Protein AF-A0A9D4C312-F1 (afdb_monomer_lite)

Foldseek 3Di:
DDPPPQVVFKDKAFPDDQPDADCPDQDAPDDLLVLLVVLLVVQCPDVVHDQKLSVPQKDAADPDPQWDDRDPSITGNDDSVLVVVCPDVSVVVVCNVRHSRVSSSSQNGIFMWGDDDDPDTDTSIGGPPVPDDDPPPVPPPPPDPDDPPDPPDDDDDDDDDDDPDPPPVVVVVVVVVVVVPPPPPDD

Secondary structure (DSSP, 8-state):
-----GGGGEEEEE-SS------------S-HHHHHHHHHHHHHTSSSS--SGGGTTEEE--S-TTSEEEETTEEESS--TTHHHHTSHHHHHHHHHHHHHHHHHHHHHEEEEEEEETTEEEE-SSS-GGGSPPP--TT-TTS----------------------SSSHHHHHHHHTTTSSSSSS--

Structure (mmCIF, N/CA/C/O backbone):
data_AF-A0A9D4C312-F1
#
_entry.id   AF-A0A9D4C312-F1
#
loop_
_atom_site.group_PDB
_atom_site.id
_atom_site.type_symbol
_atom_site.label_atom_id
_atom_site.label_alt_id
_atom_site.label_comp_id
_atom_site.label_asym_id
_atom_site.label_entity_id
_atom_site.label_seq_id
_atom_site.pdbx_PDB_ins_code
_atom_site.Cartn_x
_atom_site.Cartn_y
_atom_site.Cartn_z
_atom_site.occupancy
_atom_site.B_iso_or_equiv
_atom_site.auth_seq_id
_atom_site.auth_comp_id
_atom_site.auth_asym_id
_atom_site.auth_atom_id
_atom_site.pdbx_PDB_model_num
ATOM 1 N N . MET A 1 1 ? -11.244 17.452 21.672 1.00 43.47 1 MET A N 1
ATOM 2 C CA . MET A 1 1 ? -11.542 16.417 20.662 1.00 43.47 1 MET A CA 1
ATOM 3 C C . MET A 1 1 ? -10.550 15.306 20.901 1.00 43.47 1 MET A C 1
ATOM 5 O O . MET A 1 1 ? -9.360 15.554 20.819 1.00 43.47 1 MET A O 1
ATOM 9 N N . SER A 1 2 ? -11.038 14.169 21.373 1.00 44.28 2 SER A N 1
ATOM 10 C CA . SER A 1 2 ? -10.242 13.014 21.779 1.00 44.28 2 SER A CA 1
ATOM 11 C C . SER A 1 2 ? -9.475 12.437 20.590 1.00 44.28 2 SER A C 1
ATOM 13 O O . SER A 1 2 ? -10.101 12.054 19.601 1.00 44.28 2 SER A O 1
ATOM 15 N N . ASP A 1 3 ? -8.150 12.362 20.723 1.00 47.75 3 ASP A N 1
ATOM 16 C CA . ASP A 1 3 ? -7.243 11.572 19.887 1.00 47.75 3 ASP A CA 1
ATOM 17 C C . ASP A 1 3 ? -7.634 10.092 19.978 1.00 47.75 3 ASP A C 1
ATOM 19 O O . ASP A 1 3 ? -7.071 9.313 20.747 1.00 47.75 3 ASP A O 1
ATOM 23 N N . LEU A 1 4 ? -8.656 9.690 19.227 1.00 51.31 4 LEU A N 1
ATOM 24 C CA . LEU A 1 4 ? -8.881 8.279 18.966 1.00 51.31 4 LEU A CA 1
ATOM 25 C C . LEU A 1 4 ? -7.732 7.823 18.060 1.00 51.31 4 LEU A C 1
ATOM 27 O O . LEU A 1 4 ? -7.539 8.407 16.989 1.00 51.31 4 LEU A O 1
ATOM 31 N N . PRO A 1 5 ? -6.926 6.832 18.474 1.00 62.53 5 PRO A N 1
ATOM 32 C CA . PRO A 1 5 ? -5.796 6.392 17.676 1.00 62.53 5 PRO A CA 1
ATOM 33 C C . PRO A 1 5 ? -6.345 5.839 16.362 1.00 62.53 5 PRO A C 1
ATOM 35 O O . PRO A 1 5 ? -6.988 4.805 16.372 1.00 62.53 5 PRO A O 1
ATOM 38 N N . LEU A 1 6 ? -6.095 6.509 15.232 1.00 56.59 6 LEU A N 1
ATOM 39 C CA . LEU A 1 6 ? -6.623 6.186 13.889 1.00 56.59 6 LEU A CA 1
ATOM 40 C C . LEU A 1 6 ? -6.446 4.716 13.434 1.00 56.59 6 LEU A C 1
ATOM 42 O O . LEU A 1 6 ? -7.053 4.308 12.448 1.00 56.59 6 LEU A O 1
ATOM 46 N N . LEU A 1 7 ? -5.651 3.910 14.146 1.00 58.97 7 LEU A N 1
ATOM 47 C CA . LEU A 1 7 ? -5.573 2.455 13.975 1.00 58.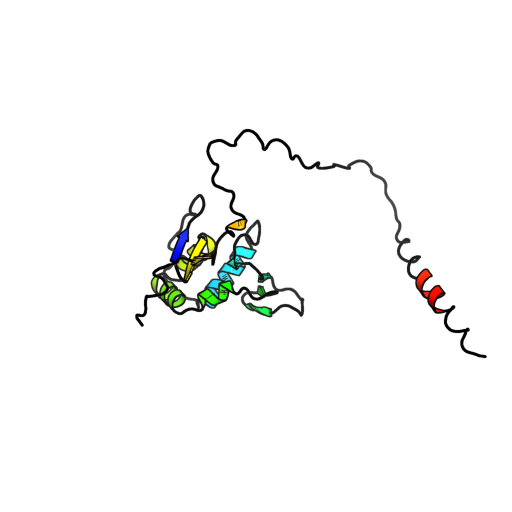97 7 LEU A CA 1
ATOM 48 C C . LEU A 1 7 ? -6.744 1.669 14.598 1.00 58.97 7 LEU A C 1
ATOM 50 O O . LEU A 1 7 ? -6.864 0.485 14.303 1.00 58.97 7 LEU A O 1
ATOM 54 N N . THR A 1 8 ? -7.611 2.263 15.430 1.00 65.12 8 THR A N 1
ATOM 55 C CA . THR A 1 8 ? -8.756 1.551 16.044 1.00 65.12 8 THR A CA 1
ATOM 56 C C . THR A 1 8 ? -9.781 1.067 15.030 1.00 65.12 8 THR A C 1
ATOM 58 O O . THR A 1 8 ? -10.552 0.170 15.348 1.00 65.12 8 THR A O 1
ATOM 61 N N . TRP A 1 9 ? -9.771 1.616 13.816 1.00 81.50 9 TRP A N 1
ATOM 62 C CA . TRP A 1 9 ? -10.723 1.271 12.763 1.00 81.50 9 TRP A CA 1
ATOM 63 C C . TRP A 1 9 ? -10.008 0.846 11.482 1.00 81.50 9 TRP A C 1
ATOM 65 O O . TRP A 1 9 ? -10.286 1.345 10.388 1.00 81.50 9 TRP A O 1
ATOM 75 N N . VAL A 1 10 ? -9.046 -0.069 11.636 1.00 87.38 10 VAL A N 1
ATOM 76 C CA . VAL A 1 10 ? -8.449 -0.800 10.518 1.00 87.38 10 VAL A CA 1
ATOM 77 C C . VAL A 1 10 ? -8.886 -2.259 10.574 1.00 87.38 10 VAL A C 1
ATOM 79 O O . VAL A 1 10 ? -8.587 -2.963 11.537 1.00 87.38 10 VAL A O 1
ATOM 82 N N . PHE A 1 11 ? -9.559 -2.728 9.525 1.00 89.38 11 PHE A N 1
ATOM 83 C CA . PHE A 1 11 ? -9.825 -4.151 9.338 1.00 89.38 11 PHE A CA 1
ATOM 84 C C . PHE A 1 11 ? -8.741 -4.780 8.474 1.00 89.38 11 PHE A C 1
ATOM 86 O O . PHE A 1 11 ? -8.299 -4.204 7.477 1.00 89.38 11 PHE A O 1
ATOM 93 N N . VAL A 1 12 ? -8.338 -5.987 8.857 1.00 91.44 12 VAL A N 1
ATOM 94 C CA . VAL A 1 12 ? -7.362 -6.797 8.132 1.00 91.44 12 VAL A CA 1
ATOM 95 C C . VAL A 1 12 ? -8.071 -8.052 7.650 1.00 91.44 12 VAL A C 1
ATOM 97 O O . VAL A 1 12 ? -8.553 -8.842 8.459 1.00 91.44 12 VAL A O 1
ATOM 100 N N . CYS A 1 13 ? -8.131 -8.240 6.336 1.00 90.56 13 CYS A N 1
ATOM 101 C CA . CYS A 1 13 ? -8.738 -9.417 5.725 1.00 90.56 13 CYS A CA 1
ATOM 102 C C . CYS A 1 13 ? -7.683 -10.208 4.955 1.00 90.56 13 CYS A C 1
ATOM 104 O O . CYS A 1 13 ? -7.044 -9.679 4.042 1.00 90.56 13 CYS A O 1
ATOM 106 N N . PHE A 1 14 ? -7.532 -11.486 5.283 1.00 88.56 14 PHE A N 1
ATOM 107 C CA . PHE A 1 14 ? -6.731 -12.418 4.498 1.00 88.56 14 PHE A CA 1
ATOM 108 C C . PHE A 1 14 ? -7.648 -13.216 3.573 1.00 88.56 14 PHE A C 1
ATOM 110 O O . PHE A 1 14 ? -8.714 -13.660 3.993 1.00 88.56 14 PHE A O 1
ATOM 117 N N . HIS A 1 15 ? -7.236 -13.387 2.319 1.00 78.00 15 HIS A N 1
ATOM 118 C CA . HIS A 1 15 ? -7.997 -14.142 1.326 1.00 78.00 15 HIS A CA 1
ATOM 119 C C . HIS A 1 15 ? -7.301 -15.475 1.043 1.00 78.00 15 HIS A C 1
ATOM 121 O O . HIS A 1 15 ? -6.096 -15.502 0.794 1.00 78.00 15 HIS A O 1
ATOM 127 N N . GLY A 1 16 ? -8.069 -16.567 1.045 1.00 74.56 16 GLY A N 1
ATOM 128 C CA . GLY A 1 16 ? -7.569 -17.909 0.743 1.00 74.56 16 GLY A CA 1
ATOM 129 C C . GLY A 1 16 ? -6.593 -18.457 1.790 1.00 74.56 16 GLY A C 1
ATOM 130 O O . GLY A 1 16 ? -6.704 -18.170 2.981 1.00 74.56 16 GLY A O 1
ATOM 131 N N . ASN A 1 17 ? -5.637 -19.272 1.334 1.00 71.50 17 ASN A N 1
ATOM 132 C CA . ASN A 1 17 ? -4.593 -19.818 2.197 1.00 71.50 17 ASN A CA 1
ATOM 133 C C . ASN A 1 17 ? -3.610 -18.715 2.588 1.00 71.50 17 ASN A C 1
ATOM 135 O O . ASN A 1 17 ? -2.900 -18.178 1.739 1.00 71.50 17 ASN A O 1
ATOM 139 N N . ILE A 1 18 ? -3.555 -18.419 3.885 1.00 72.31 18 ILE A N 1
ATOM 140 C CA . ILE A 1 18 ? -2.592 -17.486 4.464 1.00 72.31 18 ILE A CA 1
ATOM 141 C C . ILE A 1 18 ? -1.192 -18.075 4.239 1.00 72.31 18 ILE A C 1
ATOM 143 O O . ILE A 1 18 ? -0.905 -19.153 4.770 1.00 72.31 18 ILE A O 1
ATOM 147 N N . PRO A 1 19 ? -0.325 -17.434 3.434 1.00 69.94 19 PRO A N 1
ATOM 148 C CA . PRO A 1 19 ? 1.013 -17.955 3.208 1.00 69.94 19 PRO A CA 1
ATOM 149 C C . PRO A 1 19 ? 1.769 -18.032 4.536 1.00 69.94 19 PRO A C 1
ATOM 151 O O . PRO A 1 19 ? 1.624 -17.170 5.399 1.00 69.94 19 PRO A O 1
ATOM 154 N N . ALA A 1 20 ? 2.571 -19.082 4.714 1.00 74.38 20 ALA A N 1
ATOM 155 C CA . ALA A 1 20 ? 3.331 -19.258 5.944 1.00 74.38 20 ALA A CA 1
ATOM 156 C C . ALA A 1 20 ? 4.216 -18.026 6.192 1.00 74.38 20 ALA A C 1
ATOM 158 O O . ALA A 1 20 ? 5.058 -17.674 5.364 1.00 74.38 20 ALA A O 1
ATOM 159 N N . PHE A 1 21 ? 4.009 -17.371 7.333 1.00 77.19 21 PHE A N 1
ATOM 160 C CA . PHE A 1 21 ? 4.826 -16.247 7.759 1.00 77.19 21 PHE A CA 1
ATOM 161 C C . PHE A 1 21 ? 5.929 -16.747 8.685 1.00 77.19 21 PHE A C 1
ATOM 163 O O . PHE A 1 21 ? 5.668 -17.246 9.780 1.00 77.19 21 PHE A O 1
ATOM 170 N N . THR A 1 22 ? 7.176 -16.614 8.247 1.00 68.94 22 THR A N 1
ATOM 171 C CA . THR A 1 22 ? 8.343 -16.875 9.087 1.00 68.94 22 THR A CA 1
ATOM 172 C C . THR A 1 22 ? 8.837 -15.560 9.672 1.00 68.94 22 THR A C 1
ATOM 174 O O . THR A 1 22 ? 9.224 -14.660 8.927 1.00 68.94 22 THR A O 1
ATOM 177 N N . TRP A 1 23 ? 8.858 -15.459 11.000 1.00 65.94 23 TRP A N 1
ATOM 178 C CA . TRP A 1 23 ? 9.417 -14.319 11.724 1.00 65.94 23 TRP A CA 1
ATOM 179 C C . TRP A 1 23 ? 10.938 -14.295 11.555 1.00 65.94 23 TRP A C 1
ATOM 181 O O . TRP A 1 23 ? 11.669 -14.848 12.369 1.00 65.94 23 TRP A O 1
ATOM 191 N N . THR A 1 24 ? 11.432 -13.703 10.469 1.00 62.22 24 THR A N 1
ATOM 192 C CA . THR A 1 24 ? 12.877 -13.654 10.206 1.00 62.22 24 THR A CA 1
ATOM 193 C C . THR A 1 24 ? 13.558 -12.478 10.895 1.00 62.22 24 THR A C 1
ATOM 195 O O . THR A 1 24 ? 14.746 -12.568 11.181 1.00 62.22 24 THR A O 1
ATOM 198 N N . SER A 1 25 ? 12.834 -11.387 11.182 1.00 59.69 25 SER A N 1
ATOM 199 C CA . SER A 1 25 ? 13.348 -10.276 11.993 1.00 59.69 25 SER A CA 1
ATOM 200 C C . SER A 1 25 ? 12.252 -9.287 12.405 1.00 59.69 25 SER A C 1
ATOM 202 O O . SER A 1 25 ? 11.433 -8.895 11.570 1.00 59.69 25 SER A O 1
ATOM 204 N N . LEU A 1 26 ? 12.290 -8.840 13.665 1.00 64.00 26 LEU A N 1
ATOM 205 C CA . LEU A 1 26 ? 11.547 -7.676 14.180 1.00 64.00 26 LEU A CA 1
ATOM 206 C C . LEU A 1 26 ? 12.338 -6.365 14.022 1.00 64.00 26 LEU A C 1
ATOM 208 O O . LEU A 1 26 ? 11.888 -5.315 14.469 1.00 64.00 26 LEU A O 1
ATOM 212 N N . SER A 1 27 ? 13.532 -6.411 13.424 1.00 67.38 27 SER A N 1
ATOM 213 C CA . SER A 1 27 ? 14.351 -5.218 13.227 1.00 67.38 27 SER A CA 1
ATOM 214 C C . SER A 1 27 ? 13.649 -4.235 12.298 1.00 67.38 27 SER A C 1
ATOM 216 O O . SER A 1 27 ? 13.316 -4.583 11.161 1.00 67.38 27 SER A O 1
ATOM 218 N N . GLN A 1 28 ? 13.506 -3.000 12.756 1.00 71.12 28 GLN A N 1
ATOM 219 C CA . GLN A 1 28 ? 13.194 -1.876 11.895 1.00 71.12 28 GLN A CA 1
ATOM 220 C C . GLN A 1 28 ? 14.493 -1.374 11.259 1.00 71.12 28 GLN A C 1
ATOM 222 O O . GLN A 1 28 ? 15.357 -0.834 11.948 1.00 71.12 28 GLN A O 1
ATOM 227 N N . GLY A 1 29 ? 14.662 -1.610 9.959 1.00 76.50 29 GLY A N 1
ATOM 228 C CA . GLY A 1 29 ? 15.832 -1.155 9.206 1.00 76.50 29 GLY A CA 1
ATOM 229 C C . GLY A 1 29 ? 15.505 -0.080 8.175 1.00 76.50 29 GLY A C 1
ATOM 230 O O . GLY A 1 29 ? 16.417 0.563 7.657 1.00 76.50 29 GLY A O 1
ATOM 231 N N . ARG A 1 30 ? 14.221 0.104 7.851 1.00 83.50 30 ARG A N 1
ATOM 232 C CA . ARG A 1 30 ? 13.756 0.966 6.760 1.00 83.50 30 ARG A CA 1
ATOM 233 C C . ARG A 1 30 ? 12.781 2.025 7.251 1.00 83.50 30 ARG A C 1
ATOM 235 O O . ARG A 1 30 ? 12.043 1.820 8.213 1.00 83.50 30 ARG A O 1
ATOM 242 N N .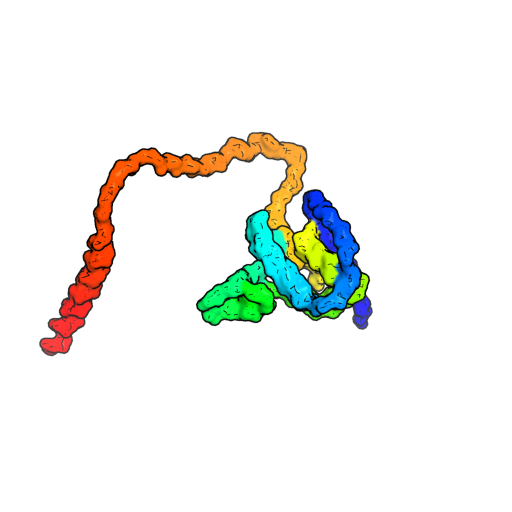 SER A 1 31 ? 12.738 3.153 6.541 1.00 91.00 31 SER A N 1
ATOM 243 C CA . SER A 1 31 ? 11.615 4.078 6.679 1.00 91.00 31 SER A CA 1
ATOM 244 C C . SER A 1 31 ? 10.335 3.417 6.155 1.00 91.00 31 SER A C 1
ATOM 246 O O . SER A 1 31 ? 10.386 2.530 5.297 1.00 91.00 31 SER A O 1
ATOM 248 N N . LEU A 1 32 ? 9.168 3.868 6.625 1.00 92.19 32 LEU A N 1
ATOM 249 C CA . LEU A 1 32 ? 7.891 3.361 6.120 1.00 92.19 32 LEU A CA 1
ATOM 250 C C . LEU A 1 32 ? 7.751 3.548 4.602 1.00 92.19 32 LEU A C 1
ATOM 252 O O . LEU A 1 32 ? 7.220 2.675 3.918 1.00 92.19 32 LEU A O 1
ATOM 256 N N . HIS A 1 33 ? 8.261 4.661 4.071 1.00 91.50 33 HIS A N 1
ATOM 257 C CA . HIS A 1 33 ? 8.259 4.920 2.635 1.00 91.50 33 HIS A CA 1
ATOM 258 C C . HIS A 1 33 ? 9.114 3.898 1.875 1.00 91.50 33 HIS A C 1
ATOM 260 O O . HIS A 1 33 ? 8.631 3.298 0.916 1.00 91.50 33 HIS A O 1
ATOM 266 N N . ASP A 1 34 ? 10.339 3.632 2.335 1.00 91.31 34 ASP A N 1
ATOM 267 C CA . ASP A 1 34 ? 11.233 2.662 1.689 1.00 91.31 34 ASP A CA 1
ATOM 268 C C . ASP A 1 34 ? 10.682 1.236 1.769 1.00 91.31 34 ASP A C 1
ATOM 270 O O . ASP A 1 34 ? 10.797 0.457 0.819 1.00 91.31 34 ASP A O 1
ATOM 274 N N . LEU A 1 35 ? 10.055 0.885 2.896 1.00 93.00 35 LEU A N 1
ATOM 275 C CA . LEU A 1 35 ? 9.367 -0.391 3.061 1.00 93.00 35 LEU A CA 1
ATOM 276 C C . LEU A 1 35 ? 8.219 -0.532 2.057 1.00 93.00 35 LEU A C 1
ATOM 278 O O . LEU A 1 35 ? 8.075 -1.574 1.412 1.00 93.00 35 LEU A O 1
ATOM 282 N N . LEU A 1 36 ? 7.421 0.524 1.902 1.00 92.81 36 LEU A N 1
ATOM 283 C CA . LEU A 1 36 ? 6.296 0.549 0.982 1.00 92.81 36 LEU A CA 1
ATOM 284 C C . LEU A 1 36 ? 6.761 0.439 -0.473 1.00 92.81 36 LEU A C 1
ATOM 286 O O . LEU A 1 36 ? 6.247 -0.407 -1.201 1.00 92.81 36 LEU A O 1
ATOM 290 N N . MET A 1 37 ? 7.762 1.219 -0.890 1.00 92.88 37 MET A N 1
ATOM 291 C CA . MET A 1 37 ? 8.295 1.164 -2.257 1.00 92.88 37 MET A CA 1
ATOM 292 C C . MET A 1 37 ? 8.932 -0.193 -2.565 1.00 92.88 37 MET A C 1
ATOM 294 O O . MET A 1 37 ? 8.674 -0.766 -3.623 1.00 92.88 37 MET A O 1
ATOM 298 N N . ALA A 1 38 ? 9.674 -0.777 -1.621 1.00 92.44 38 ALA A N 1
ATOM 299 C CA . ALA A 1 38 ? 10.199 -2.133 -1.773 1.00 92.44 38 ALA A CA 1
ATOM 300 C C . ALA A 1 38 ? 9.085 -3.188 -1.879 1.00 92.44 38 ALA A C 1
ATOM 302 O O . ALA A 1 38 ? 9.205 -4.158 -2.630 1.00 92.44 38 ALA A O 1
ATOM 303 N N . THR A 1 39 ? 7.980 -2.992 -1.156 1.00 92.81 39 THR A N 1
ATOM 304 C CA . THR A 1 39 ? 6.806 -3.866 -1.242 1.00 92.81 39 THR A CA 1
ATOM 305 C C . THR A 1 39 ? 6.118 -3.742 -2.601 1.00 92.81 39 THR A C 1
ATOM 307 O O . THR A 1 39 ? 5.809 -4.757 -3.225 1.00 92.81 39 THR A O 1
ATOM 310 N N . VAL A 1 40 ? 5.923 -2.517 -3.102 1.00 93.38 40 VAL A N 1
ATOM 311 C CA . VAL A 1 40 ? 5.377 -2.251 -4.444 1.00 93.38 40 VAL A CA 1
ATOM 312 C C . VAL A 1 40 ? 6.243 -2.908 -5.514 1.00 93.38 40 VAL A C 1
ATOM 314 O O . VAL A 1 40 ? 5.721 -3.617 -6.373 1.00 93.38 40 VAL A O 1
ATOM 317 N N . GLU A 1 41 ? 7.562 -2.743 -5.428 1.00 92.94 41 GLU A N 1
ATOM 318 C CA . GLU A 1 41 ? 8.519 -3.364 -6.341 1.00 92.94 41 GLU A CA 1
ATOM 319 C C . GLU A 1 41 ? 8.358 -4.888 -6.359 1.00 92.94 41 GLU A C 1
ATOM 321 O O . GLU A 1 41 ? 8.198 -5.497 -7.418 1.00 92.94 41 GLU A O 1
ATOM 326 N N . LYS A 1 42 ? 8.337 -5.514 -5.178 1.00 92.31 42 LYS A N 1
ATOM 327 C CA . LYS A 1 42 ? 8.163 -6.962 -5.036 1.00 92.31 42 LYS A CA 1
ATOM 328 C C . LYS A 1 42 ? 6.829 -7.437 -5.610 1.00 92.31 42 LYS A C 1
ATOM 330 O O . LYS A 1 42 ? 6.797 -8.461 -6.290 1.00 92.31 42 LYS A O 1
ATOM 335 N N . LEU A 1 43 ? 5.742 -6.702 -5.373 1.00 93.12 43 LEU A N 1
ATOM 336 C CA . LEU A 1 43 ? 4.412 -7.007 -5.907 1.00 93.12 43 LEU A CA 1
ATOM 337 C C . LEU A 1 43 ? 4.354 -6.882 -7.436 1.00 93.12 43 LEU A C 1
ATOM 339 O O . LEU A 1 43 ? 3.710 -7.707 -8.082 1.00 93.12 43 LEU A O 1
ATOM 343 N N . LEU A 1 44 ? 5.051 -5.906 -8.022 1.00 92.50 44 LEU A N 1
ATOM 344 C CA . LEU A 1 44 ? 5.164 -5.749 -9.476 1.00 92.50 44 LEU A CA 1
ATOM 345 C C . LEU A 1 44 ? 5.972 -6.876 -10.135 1.00 92.50 44 LEU A C 1
ATOM 347 O O . LEU A 1 44 ? 5.719 -7.194 -11.293 1.00 92.50 44 LEU A O 1
ATOM 351 N N . ARG A 1 45 ? 6.913 -7.506 -9.415 1.00 91.56 45 ARG A N 1
ATOM 352 C CA . ARG A 1 45 ? 7.667 -8.678 -9.907 1.00 91.56 45 ARG A CA 1
ATOM 353 C C . ARG A 1 45 ? 6.882 -9.997 -9.844 1.00 91.56 45 ARG A C 1
ATOM 355 O O . ARG A 1 45 ? 7.339 -10.984 -10.418 1.00 91.56 45 ARG A O 1
ATOM 362 N N . ARG A 1 46 ? 5.755 -10.064 -9.118 1.00 89.44 46 ARG A N 1
ATOM 363 C CA . ARG A 1 46 ? 4.936 -11.291 -9.020 1.00 89.44 46 ARG A CA 1
ATOM 364 C C . ARG A 1 46 ? 4.278 -11.614 -10.368 1.00 89.44 46 ARG A C 1
ATOM 366 O O . ARG A 1 46 ? 4.101 -10.735 -11.199 1.00 89.44 46 ARG A O 1
ATOM 373 N N . ASN A 1 47 ? 3.894 -12.877 -10.566 1.00 74.19 47 ASN A N 1
ATOM 374 C CA . ASN A 1 47 ? 3.137 -13.330 -11.735 1.00 74.19 47 ASN A CA 1
ATOM 375 C C . ASN A 1 47 ? 1.759 -13.868 -11.299 1.00 74.19 47 ASN A C 1
ATOM 377 O O . ASN A 1 47 ? 1.728 -14.803 -10.498 1.00 74.19 47 ASN A O 1
ATOM 381 N N . PRO A 1 48 ? 0.638 -13.332 -11.822 1.00 79.50 48 PRO A N 1
ATOM 382 C CA . PRO A 1 48 ? 0.565 -12.154 -12.689 1.00 79.50 48 PRO A CA 1
ATOM 383 C C . PRO A 1 48 ? 0.998 -10.867 -11.952 1.00 79.50 48 PRO A C 1
ATOM 385 O O . PRO A 1 48 ? 0.769 -10.750 -10.744 1.00 79.50 48 PRO A O 1
ATOM 388 N N . PRO A 1 49 ? 1.621 -9.905 -12.655 1.00 75.25 49 PRO A N 1
ATOM 389 C CA . PRO A 1 49 ? 2.017 -8.636 -12.056 1.00 75.25 49 PRO A CA 1
ATOM 390 C C . PRO A 1 49 ? 0.788 -7.772 -11.764 1.00 75.25 49 PRO A C 1
ATOM 392 O O . PRO A 1 49 ? -0.180 -7.773 -12.522 1.00 75.25 49 PRO A O 1
ATOM 395 N N . GLY A 1 50 ? 0.840 -6.989 -10.685 1.00 70.12 50 GLY A N 1
ATOM 396 C CA . GLY A 1 50 ? -0.111 -5.888 -10.487 1.00 70.12 50 GLY A CA 1
ATOM 397 C C . GLY A 1 50 ? -1.502 -6.266 -9.962 1.00 70.12 50 GLY A C 1
ATOM 398 O O . GLY A 1 50 ? -2.488 -5.622 -10.303 1.00 70.12 50 GLY A O 1
ATOM 399 N N . GLY A 1 51 ? -1.609 -7.283 -9.105 1.00 86.50 51 GLY A N 1
ATOM 400 C CA . GLY A 1 51 ? -2.884 -7.678 -8.485 1.00 86.50 51 GLY A CA 1
ATOM 401 C C . GLY A 1 51 ? -3.254 -6.940 -7.193 1.00 86.50 51 GLY A C 1
ATOM 402 O O . GLY A 1 51 ? -4.309 -7.219 -6.634 1.00 86.50 51 GLY A O 1
ATOM 403 N N . ASN A 1 52 ? -2.395 -6.050 -6.684 1.00 93.00 52 ASN A N 1
ATOM 404 C CA . ASN A 1 52 ? -2.573 -5.369 -5.397 1.00 93.00 52 ASN A CA 1
ATOM 405 C C . ASN A 1 52 ? -2.766 -3.860 -5.608 1.00 93.00 52 ASN A C 1
ATOM 407 O O . ASN A 1 52 ? -2.022 -3.255 -6.381 1.00 93.00 52 ASN A O 1
ATOM 411 N N . LEU A 1 53 ? -3.708 -3.240 -4.892 1.00 93.94 53 LEU A N 1
ATOM 412 C CA . LEU A 1 53 ? -3.989 -1.800 -4.971 1.00 93.94 53 LEU A CA 1
ATOM 413 C C . LEU A 1 53 ? -2.751 -0.910 -4.787 1.00 93.94 53 LEU A C 1
ATOM 415 O O . LEU A 1 53 ? -2.667 0.141 -5.426 1.00 93.94 53 LEU A O 1
ATOM 419 N N . LEU A 1 54 ? -1.764 -1.346 -3.998 1.00 93.62 54 LEU A N 1
ATOM 420 C CA . LEU A 1 54 ? -0.496 -0.633 -3.813 1.00 93.62 54 LEU A CA 1
ATOM 421 C C . LEU A 1 54 ? 0.279 -0.430 -5.119 1.00 93.62 54 LEU A C 1
ATOM 423 O O . LEU A 1 54 ? 0.969 0.570 -5.278 1.00 93.62 54 LEU A O 1
ATOM 427 N N . THR A 1 55 ? 0.141 -1.350 -6.074 1.00 93.19 55 THR A N 1
ATOM 428 C CA . THR A 1 55 ? 0.839 -1.280 -7.368 1.00 93.19 55 THR A CA 1
ATOM 429 C C . THR A 1 55 ? 0.173 -0.333 -8.366 1.00 93.19 55 THR A C 1
ATOM 431 O O . THR A 1 55 ? 0.750 -0.025 -9.406 1.00 93.19 55 THR A O 1
ATOM 434 N N . THR A 1 56 ? -1.026 0.171 -8.057 1.00 91.31 56 THR A 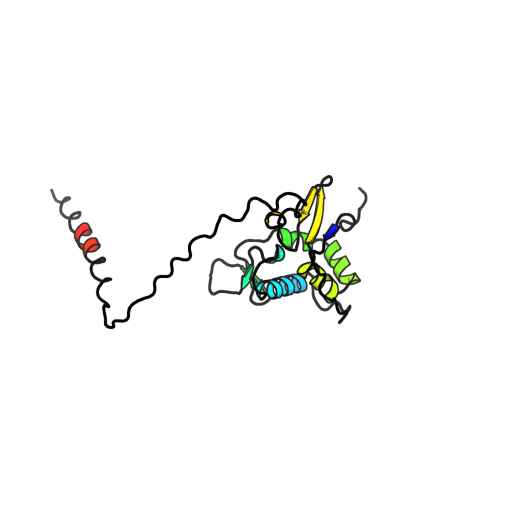N 1
ATOM 435 C CA . THR A 1 56 ? -1.780 1.049 -8.959 1.00 91.31 56 THR A CA 1
ATOM 436 C C . THR A 1 56 ? -0.980 2.309 -9.276 1.00 91.31 56 THR A C 1
ATOM 438 O O . THR A 1 56 ? -0.595 3.046 -8.373 1.00 91.31 56 THR A O 1
ATOM 441 N N . GLY A 1 57 ? -0.747 2.569 -10.564 1.00 89.12 57 GLY A N 1
ATOM 442 C CA . GLY A 1 57 ? -0.038 3.766 -11.030 1.00 89.12 57 GLY A CA 1
ATOM 443 C C . GLY A 1 57 ? 1.491 3.682 -10.989 1.00 89.12 57 GLY A C 1
ATOM 444 O O . GLY A 1 57 ? 2.133 4.601 -11.505 1.00 89.12 57 GLY A O 1
ATOM 445 N N . TYR A 1 58 ? 2.056 2.593 -10.455 1.00 91.06 58 TYR A N 1
ATOM 446 C CA . TYR A 1 58 ? 3.494 2.327 -10.419 1.00 91.06 58 TYR A CA 1
ATOM 447 C C . TYR A 1 58 ? 3.924 1.355 -11.516 1.00 91.06 58 TYR A C 1
ATOM 449 O O . TYR A 1 58 ? 3.210 0.412 -11.855 1.00 91.06 58 TYR A O 1
ATOM 457 N N . TYR A 1 59 ? 5.122 1.581 -12.042 1.00 90.56 59 TYR A N 1
ATOM 458 C CA . TYR A 1 59 ? 5.752 0.783 -13.087 1.00 90.56 59 TYR A CA 1
ATOM 459 C C . TYR A 1 59 ? 7.253 0.678 -12.809 1.00 90.56 59 TYR A C 1
ATOM 461 O O . TYR A 1 59 ? 7.804 1.464 -12.039 1.00 90.56 59 TYR A O 1
ATOM 469 N N . PHE A 1 60 ? 7.928 -0.283 -13.437 1.00 90.81 60 PHE A N 1
ATOM 470 C CA . PHE A 1 60 ? 9.389 -0.254 -13.476 1.00 90.81 60 PHE A CA 1
ATOM 471 C C . PHE A 1 60 ? 9.863 0.921 -14.323 1.00 90.81 60 PHE A C 1
ATOM 473 O O . PHE A 1 60 ? 9.240 1.249 -15.332 1.00 90.81 60 PHE A O 1
ATOM 480 N N . LEU A 1 61 ? 10.969 1.523 -13.896 1.00 88.12 61 LEU A N 1
ATOM 481 C CA . LEU A 1 61 ? 11.582 2.677 -14.528 1.00 88.12 61 LEU A CA 1
ATOM 482 C C . LEU A 1 61 ? 11.767 2.427 -16.024 1.00 88.12 61 LEU A C 1
ATOM 484 O O . LEU A 1 61 ? 12.384 1.442 -16.441 1.00 88.12 61 LEU A O 1
ATOM 488 N N . SER A 1 62 ? 11.242 3.347 -16.821 1.00 84.19 62 SER A N 1
ATOM 489 C CA . SER A 1 62 ? 11.385 3.362 -18.266 1.00 84.19 62 SER A CA 1
ATOM 490 C C . SER A 1 62 ? 11.993 4.694 -18.701 1.00 84.19 62 SER A C 1
ATOM 492 O O . SER A 1 62 ? 12.068 5.649 -17.933 1.00 84.19 62 SER A O 1
ATOM 494 N N . SER A 1 63 ? 12.456 4.802 -19.947 1.00 78.69 63 SER A N 1
ATOM 495 C CA . SER A 1 63 ? 12.980 6.072 -20.482 1.00 78.69 63 SER A CA 1
ATOM 496 C C . SER A 1 63 ? 11.870 7.082 -20.824 1.00 78.69 63 SER A C 1
ATOM 498 O O . SER A 1 63 ? 12.019 7.878 -21.751 1.00 78.69 63 SER A O 1
ATOM 500 N N . ASN A 1 64 ? 10.726 7.026 -20.138 1.00 82.50 64 ASN A N 1
ATOM 501 C CA . ASN A 1 64 ? 9.578 7.876 -20.410 1.00 82.50 64 ASN A CA 1
ATOM 502 C C . ASN A 1 64 ? 9.712 9.212 -19.657 1.00 82.50 64 ASN A C 1
ATOM 504 O O . ASN A 1 64 ? 9.731 9.217 -18.433 1.00 82.50 64 ASN A O 1
ATOM 508 N N . PRO A 1 65 ? 9.747 10.363 -20.347 1.00 80.00 65 PRO A N 1
ATOM 509 C CA . PRO A 1 65 ? 9.903 11.662 -19.688 1.00 80.00 65 PRO A CA 1
ATOM 510 C C . PRO A 1 65 ? 8.670 12.109 -18.884 1.00 80.00 65 PRO A C 1
ATOM 512 O O . PRO A 1 65 ? 8.749 13.089 -18.152 1.00 80.00 65 PRO A O 1
ATOM 515 N N . ASN A 1 66 ? 7.527 11.427 -19.025 1.00 83.94 66 ASN A N 1
ATOM 516 C CA . ASN A 1 66 ? 6.266 11.794 -18.372 1.00 83.94 66 ASN A CA 1
ATOM 517 C C . ASN A 1 66 ? 5.994 11.006 -17.078 1.00 83.94 66 ASN A C 1
ATOM 519 O O . ASN A 1 66 ? 4.841 10.912 -16.653 1.00 83.94 66 ASN A O 1
ATOM 523 N N . THR A 1 67 ? 7.013 10.386 -16.487 1.00 86.31 67 THR A N 1
ATOM 524 C CA . THR A 1 67 ? 6.897 9.616 -15.244 1.00 86.31 67 THR A CA 1
ATOM 525 C C . THR A 1 67 ? 7.749 10.240 -14.144 1.00 86.31 67 THR A C 1
ATOM 527 O O . THR A 1 67 ? 8.716 10.957 -14.398 1.00 86.31 67 THR A O 1
ATOM 530 N N . VAL A 1 68 ? 7.354 10.011 -12.893 1.00 85.12 68 VAL A N 1
ATOM 531 C CA . VAL A 1 68 ? 8.065 10.517 -11.714 1.00 85.12 68 VAL A CA 1
ATOM 532 C C . VAL A 1 68 ? 8.825 9.367 -11.073 1.00 85.12 68 VAL A C 1
ATOM 534 O O . VAL A 1 68 ? 8.232 8.333 -10.784 1.00 85.12 68 VAL A O 1
ATOM 537 N N . TYR A 1 69 ? 10.122 9.537 -10.825 1.00 86.44 69 TYR A N 1
ATOM 538 C CA . TYR A 1 69 ? 10.919 8.538 -10.113 1.00 86.44 69 TYR A CA 1
ATOM 539 C C . TYR A 1 69 ? 10.458 8.401 -8.654 1.00 86.44 69 TYR A C 1
ATOM 541 O O . TYR A 1 69 ? 10.293 9.402 -7.958 1.00 86.44 69 TYR A O 1
ATOM 549 N N . CYS A 1 70 ? 10.267 7.166 -8.187 1.00 80.75 70 CYS A N 1
ATOM 550 C CA . CYS A 1 70 ? 9.733 6.865 -6.852 1.00 80.75 70 CYS A CA 1
ATOM 551 C C . CYS A 1 70 ? 10.671 6.011 -5.983 1.00 80.75 70 CYS A C 1
ATOM 553 O O . CYS A 1 70 ? 10.244 5.508 -4.950 1.00 80.75 70 CYS A O 1
ATOM 555 N N . GLY A 1 71 ? 11.935 5.838 -6.381 1.00 80.31 71 GLY A N 1
ATOM 556 C CA . GLY A 1 71 ? 12.871 4.937 -5.697 1.00 80.31 71 GLY A CA 1
ATOM 557 C C . GLY A 1 71 ? 12.847 3.516 -6.263 1.00 80.31 71 GLY A C 1
ATOM 558 O O . GLY A 1 71 ? 11.940 3.152 -7.002 1.00 80.31 71 GLY A O 1
ATOM 559 N N . ASN A 1 72 ? 13.857 2.702 -5.940 1.00 80.69 72 ASN A N 1
ATOM 560 C CA . ASN A 1 72 ? 13.907 1.268 -6.273 1.00 80.69 72 ASN A CA 1
ATOM 561 C C . ASN A 1 72 ? 13.690 0.905 -7.759 1.00 80.69 72 ASN A C 1
ATOM 563 O O . ASN A 1 72 ? 13.099 -0.124 -8.080 1.00 80.69 72 ASN A O 1
ATOM 567 N N . ASN A 1 73 ? 14.172 1.736 -8.690 1.00 84.88 73 ASN A N 1
ATOM 568 C CA . ASN A 1 73 ? 13.886 1.582 -10.126 1.00 84.88 73 ASN A CA 1
ATOM 569 C C . ASN A 1 73 ? 12.378 1.548 -10.436 1.00 84.88 73 ASN A C 1
ATOM 571 O O . ASN A 1 73 ? 11.956 0.879 -11.379 1.00 84.88 73 ASN A O 1
ATOM 575 N N . LEU A 1 74 ? 11.569 2.250 -9.644 1.00 87.75 74 LEU A N 1
ATOM 576 C CA . LEU A 1 74 ? 10.150 2.451 -9.881 1.00 87.75 74 LEU A CA 1
ATOM 577 C C . LEU A 1 74 ? 9.882 3.868 -10.366 1.00 87.75 74 LEU A C 1
ATOM 579 O O . LEU A 1 74 ? 10.511 4.842 -9.942 1.00 87.75 74 LEU A O 1
ATOM 583 N N . GLU A 1 75 ? 8.880 3.966 -11.222 1.00 90.38 75 GLU A N 1
ATOM 584 C CA . GLU A 1 75 ? 8.309 5.215 -11.683 1.00 90.38 75 GLU A CA 1
ATOM 585 C C . GLU A 1 75 ? 6.797 5.231 -11.440 1.00 90.38 75 GLU A C 1
ATOM 587 O O . GLU A 1 75 ? 6.120 4.203 -11.5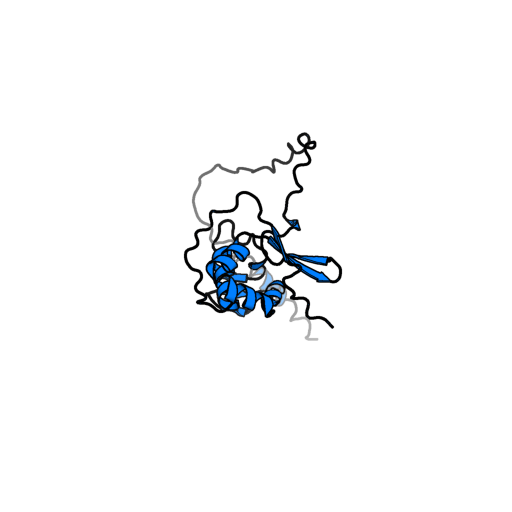08 1.00 90.38 75 GLU A O 1
ATOM 592 N N . SER A 1 76 ? 6.252 6.411 -11.165 1.00 87.56 76 SER A N 1
ATOM 593 C CA . SER A 1 76 ? 4.819 6.653 -11.081 1.00 87.56 76 SER A CA 1
ATOM 594 C C . SER A 1 76 ? 4.363 7.417 -12.318 1.00 87.56 76 SER A C 1
ATOM 596 O O . SER A 1 76 ? 4.882 8.488 -12.638 1.00 87.56 76 SER A O 1
ATOM 598 N N . LYS A 1 77 ? 3.374 6.862 -13.024 1.00 86.38 77 LYS A N 1
ATOM 599 C CA . LYS A 1 77 ? 2.690 7.545 -14.135 1.00 86.38 77 LYS A CA 1
ATOM 600 C C . LYS A 1 77 ? 1.497 8.365 -13.641 1.00 86.38 77 LYS A C 1
ATOM 602 O O . LYS A 1 77 ? 1.133 9.365 -14.251 1.00 86.38 77 LYS A O 1
ATOM 607 N N . TYR A 1 78 ? 0.885 7.917 -12.547 1.00 83.25 78 TYR A N 1
ATOM 608 C CA . TYR A 1 78 ? -0.230 8.582 -11.888 1.00 83.25 78 TYR A CA 1
ATOM 609 C C . TYR A 1 78 ? -0.047 8.477 -10.373 1.00 83.25 78 TYR A C 1
ATOM 611 O O . TYR A 1 78 ? 0.284 7.389 -9.891 1.00 83.25 78 TYR A O 1
ATOM 619 N N . PRO A 1 79 ? -0.292 9.560 -9.616 1.00 78.62 79 PRO A N 1
ATOM 620 C CA . PRO A 1 79 ? -0.164 9.528 -8.168 1.00 78.62 79 PRO A CA 1
ATOM 621 C C . PRO A 1 79 ? -1.150 8.520 -7.570 1.00 78.62 79 PRO A C 1
ATOM 623 O O . PRO A 1 79 ? -2.356 8.596 -7.810 1.00 78.62 79 PRO A O 1
ATOM 626 N N . ASN A 1 80 ? -0.642 7.589 -6.763 1.00 82.75 80 ASN A N 1
ATOM 627 C CA . ASN A 1 80 ? -1.480 6.677 -5.996 1.00 82.75 80 ASN A CA 1
ATOM 628 C C . ASN A 1 80 ? -1.865 7.347 -4.672 1.00 82.75 80 ASN A C 1
ATOM 630 O O . ASN A 1 80 ? -1.115 7.310 -3.700 1.00 82.75 80 ASN A O 1
ATOM 634 N N . SER A 1 81 ? -3.042 7.969 -4.621 1.00 83.25 81 SER A N 1
ATOM 635 C CA . SER A 1 81 ? -3.513 8.658 -3.414 1.00 83.25 81 SER A CA 1
ATOM 636 C C . SER A 1 81 ? -3.715 7.724 -2.213 1.00 83.25 81 SER A C 1
ATOM 638 O O . SER A 1 81 ? -3.715 8.203 -1.080 1.00 83.25 81 SER A O 1
ATOM 640 N N . LEU A 1 82 ? -3.827 6.405 -2.423 1.00 83.75 82 LEU A N 1
ATOM 641 C CA . LEU A 1 82 ? -3.883 5.426 -1.332 1.00 83.75 82 LEU A CA 1
ATOM 642 C C . LEU A 1 82 ? -2.556 5.366 -0.575 1.00 83.75 82 LEU A C 1
ATOM 644 O O . LEU A 1 82 ? -2.560 5.231 0.645 1.00 83.75 82 LEU A O 1
ATOM 648 N N . VAL A 1 83 ? -1.429 5.555 -1.272 1.00 84.31 83 VAL A N 1
ATOM 649 C CA . VAL A 1 83 ? -0.100 5.601 -0.647 1.00 84.31 83 VAL A CA 1
ATOM 650 C C . VAL A 1 83 ? -0.001 6.751 0.356 1.00 84.31 83 VAL A C 1
ATOM 652 O O . VAL A 1 83 ? 0.599 6.595 1.419 1.00 84.31 83 VAL A O 1
ATOM 655 N N . ASN A 1 84 ? -0.699 7.861 0.100 1.00 85.88 84 ASN A N 1
ATOM 656 C CA . ASN A 1 84 ? -0.704 9.007 1.007 1.00 85.88 84 ASN A CA 1
ATOM 657 C C . ASN A 1 84 ? -1.302 8.698 2.384 1.00 85.88 84 ASN A C 1
ATOM 659 O O . ASN A 1 84 ? -0.928 9.337 3.364 1.00 85.88 84 ASN A O 1
ATOM 663 N N . ARG A 1 85 ? -2.186 7.698 2.490 1.00 86.50 85 ARG A N 1
ATOM 664 C CA . ARG A 1 85 ? -2.760 7.265 3.775 1.00 86.50 85 ARG A CA 1
ATOM 665 C C . ARG A 1 85 ? -1.709 6.640 4.690 1.00 86.50 85 ARG A C 1
ATOM 667 O O . ARG A 1 85 ? -1.829 6.760 5.907 1.00 86.50 85 ARG A O 1
ATOM 674 N N . PHE A 1 86 ? -0.672 6.023 4.123 1.00 88.19 86 PHE A N 1
ATOM 675 C CA . PHE A 1 86 ? 0.425 5.451 4.902 1.00 88.19 86 PHE A CA 1
ATOM 676 C C . PHE A 1 86 ? 1.352 6.517 5.486 1.00 88.19 86 PHE A C 1
ATOM 678 O O . PHE A 1 86 ? 2.062 6.232 6.436 1.00 88.19 86 PHE A O 1
ATOM 685 N N . HIS A 1 87 ? 1.313 7.763 5.008 1.00 85.44 87 HIS A N 1
ATOM 686 C CA . HIS A 1 87 ? 2.108 8.842 5.604 1.00 85.44 87 HIS A CA 1
ATOM 687 C C . HIS A 1 87 ? 1.570 9.337 6.955 1.00 85.44 87 HIS A C 1
ATOM 689 O O . HIS A 1 87 ? 2.213 10.165 7.600 1.00 85.44 87 HIS A O 1
ATOM 695 N N . PHE A 1 88 ? 0.420 8.840 7.418 1.00 86.50 88 PHE A N 1
ATOM 696 C CA . PHE A 1 88 ? -0.048 9.145 8.764 1.00 86.50 88 PHE A CA 1
ATOM 697 C C . PHE A 1 88 ? 0.812 8.455 9.830 1.00 86.50 88 PHE A C 1
ATOM 699 O O . PHE A 1 88 ? 1.217 7.300 9.685 1.00 86.50 88 PHE A O 1
ATOM 706 N N . SER A 1 89 ? 1.067 9.165 10.933 1.00 87.25 89 SER A N 1
ATOM 707 C CA . SER A 1 89 ? 2.011 8.753 11.982 1.00 87.25 89 SER A CA 1
ATOM 708 C C . SER A 1 89 ? 1.685 7.401 12.615 1.00 87.25 89 SER A C 1
ATOM 710 O O . SER A 1 89 ? 2.576 6.732 13.127 1.00 87.25 89 SER A O 1
ATOM 712 N N . GLN A 1 90 ? 0.431 6.957 12.558 1.00 89.19 90 GLN A N 1
ATOM 713 C CA . GLN A 1 90 ? 0.008 5.680 13.121 1.00 89.19 90 GLN A CA 1
ATOM 714 C C . GLN A 1 90 ? 0.612 4.492 12.369 1.00 89.19 90 GLN A C 1
ATOM 716 O O . GLN A 1 90 ? 0.962 3.499 12.996 1.00 89.19 90 GLN A O 1
ATOM 721 N N . TRP A 1 91 ? 0.805 4.591 11.052 1.00 91.69 91 TRP A N 1
ATOM 722 C CA . TRP A 1 91 ? 1.477 3.536 10.290 1.00 91.69 91 TRP A CA 1
ATOM 723 C C . TRP A 1 91 ? 2.962 3.446 10.629 1.00 91.69 91 TRP A C 1
ATOM 725 O O . TRP A 1 91 ? 3.505 2.346 10.695 1.00 91.69 91 TRP A O 1
ATOM 735 N N . GLN A 1 92 ? 3.595 4.586 10.915 1.00 91.19 92 GLN A N 1
ATOM 736 C CA . GLN A 1 92 ? 4.962 4.614 11.427 1.00 91.19 92 GLN A CA 1
ATOM 737 C C . GLN A 1 92 ? 5.028 3.988 12.827 1.00 91.19 92 GLN A C 1
ATOM 739 O O . GLN A 1 92 ? 5.840 3.105 13.053 1.00 91.19 92 GLN A O 1
ATOM 744 N N . GLN A 1 93 ? 4.106 4.332 13.732 1.00 89.69 93 GLN A N 1
ATOM 745 C CA . GLN A 1 93 ? 4.029 3.691 15.051 1.00 89.69 93 GLN A CA 1
ATOM 746 C C . GLN A 1 93 ? 3.772 2.182 14.961 1.00 89.69 93 GLN A C 1
ATOM 748 O O . GLN A 1 93 ? 4.267 1.422 15.790 1.00 89.69 93 GLN A O 1
ATOM 753 N N . LEU A 1 94 ? 2.976 1.735 13.984 1.00 90.75 94 LEU A N 1
ATOM 754 C CA . LEU A 1 94 ? 2.776 0.313 13.730 1.00 90.75 94 LEU A CA 1
ATOM 755 C C . LEU A 1 94 ? 4.094 -0.329 13.298 1.00 90.75 94 LEU A C 1
ATOM 757 O O . LEU A 1 94 ? 4.477 -1.334 13.889 1.00 90.75 94 LEU A O 1
ATOM 761 N N . LEU A 1 95 ? 4.797 0.274 12.333 1.00 91.94 95 LEU A N 1
ATOM 762 C CA . LEU A 1 95 ? 6.115 -0.174 11.884 1.00 91.94 95 LEU A CA 1
ATOM 763 C C . LEU A 1 95 ? 7.104 -0.287 13.051 1.00 91.94 95 LEU A C 1
ATOM 765 O O . LEU A 1 95 ? 7.722 -1.335 13.208 1.00 91.94 95 LEU A O 1
ATOM 769 N N . ASP A 1 96 ? 7.185 0.731 13.906 1.00 89.44 96 ASP A N 1
ATOM 770 C CA . ASP A 1 96 ? 8.081 0.753 15.069 1.00 89.44 96 ASP A CA 1
ATOM 771 C C . ASP A 1 96 ? 7.768 -0.383 16.067 1.00 89.44 96 ASP A C 1
ATOM 773 O O . ASP A 1 96 ? 8.643 -0.838 16.802 1.00 89.44 96 ASP A O 1
ATOM 777 N N . ARG A 1 97 ? 6.514 -0.859 16.109 1.00 89.31 97 ARG A N 1
ATOM 778 C CA . ARG A 1 97 ? 6.069 -1.930 17.017 1.00 89.31 97 ARG A CA 1
ATOM 779 C C . ARG A 1 97 ? 6.234 -3.333 16.446 1.00 89.31 97 ARG A C 1
ATOM 781 O O . ARG A 1 97 ? 6.534 -4.250 17.204 1.00 89.31 97 ARG A O 1
ATOM 788 N N . VAL A 1 98 ? 5.960 -3.525 15.155 1.00 89.31 98 VAL A N 1
ATOM 789 C CA . VAL A 1 98 ? 5.914 -4.866 14.537 1.00 89.31 98 VAL A CA 1
ATOM 790 C C . VAL A 1 98 ? 7.126 -5.174 13.658 1.00 89.31 98 VAL A C 1
ATOM 792 O O . VAL A 1 98 ? 7.367 -6.337 13.337 1.00 89.31 98 VAL A O 1
ATOM 795 N N . GLY A 1 99 ? 7.893 -4.151 13.285 1.00 91.94 99 GLY A N 1
ATOM 796 C CA . GLY A 1 99 ? 9.057 -4.254 12.415 1.00 91.94 99 GLY A CA 1
ATOM 797 C C . GLY A 1 99 ? 8.721 -4.420 10.929 1.00 91.94 99 GLY A C 1
ATOM 798 O O . GLY A 1 99 ? 7.578 -4.666 10.526 1.00 91.94 99 GLY A O 1
ATOM 799 N N . ASP A 1 100 ? 9.763 -4.307 10.103 1.00 92.25 100 ASP A N 1
ATOM 800 C CA . ASP A 1 100 ? 9.670 -4.287 8.638 1.00 92.25 100 ASP A CA 1
ATOM 801 C C . ASP A 1 100 ? 8.987 -5.547 8.083 1.00 92.25 100 ASP A C 1
ATOM 803 O O . ASP A 1 100 ? 8.099 -5.463 7.233 1.00 92.25 100 ASP A O 1
ATOM 807 N N . SER A 1 101 ? 9.379 -6.724 8.584 1.00 91.44 101 SER A N 1
ATOM 808 C CA . SER A 1 101 ? 8.941 -8.020 8.049 1.00 91.44 101 SER A CA 1
ATOM 809 C C . SER A 1 101 ? 7.431 -8.222 8.172 1.00 91.44 101 SER A C 1
ATOM 811 O O . SER A 1 101 ? 6.791 -8.696 7.234 1.00 91.44 101 SER A O 1
ATOM 813 N N . VAL A 1 102 ? 6.855 -7.861 9.322 1.00 91.19 102 VAL A N 1
ATOM 814 C CA . VAL A 1 102 ? 5.422 -8.042 9.592 1.00 91.19 102 VAL A CA 1
ATOM 815 C C . VAL A 1 102 ? 4.604 -7.056 8.776 1.00 91.19 102 VAL A C 1
ATOM 817 O O . VAL A 1 102 ? 3.618 -7.445 8.151 1.00 91.19 102 VAL A O 1
ATOM 820 N N . LEU A 1 103 ? 5.012 -5.785 8.748 1.00 93.06 103 LEU A N 1
ATOM 821 C CA . LEU A 1 103 ? 4.251 -4.771 8.029 1.00 93.06 103 LEU A CA 1
ATOM 822 C C . LEU A 1 103 ? 4.306 -4.994 6.509 1.00 93.06 103 LEU A C 1
ATOM 824 O O . LEU A 1 103 ? 3.270 -4.917 5.849 1.00 93.06 103 LEU A O 1
ATOM 828 N N . ALA A 1 104 ? 5.468 -5.372 5.963 1.00 92.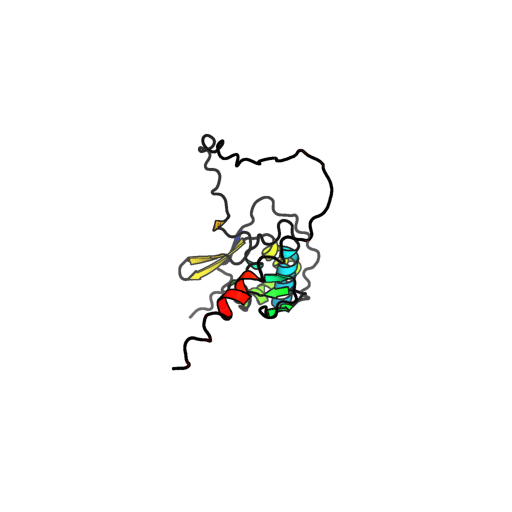88 104 ALA A N 1
ATOM 829 C CA . ALA A 1 104 ? 5.579 -5.785 4.563 1.00 92.88 104 ALA A CA 1
ATOM 830 C C . ALA A 1 104 ? 4.695 -7.001 4.263 1.00 92.88 104 ALA A C 1
ATOM 832 O O . ALA A 1 104 ? 3.958 -7.002 3.278 1.00 92.88 104 ALA A O 1
ATOM 833 N N . TYR A 1 105 ? 4.699 -8.013 5.136 1.00 92.25 105 TYR A N 1
ATOM 834 C CA . TYR A 1 105 ? 3.836 -9.179 4.979 1.00 92.25 105 TYR A CA 1
ATOM 835 C C . TYR A 1 105 ? 2.350 -8.798 4.920 1.00 92.25 105 TYR A C 1
ATOM 837 O O . TYR A 1 105 ? 1.633 -9.280 4.040 1.00 92.25 105 TYR A O 1
ATOM 845 N N . LEU A 1 106 ? 1.891 -7.892 5.789 1.00 93.25 106 LEU A N 1
ATOM 846 C CA . LEU A 1 106 ? 0.517 -7.382 5.760 1.00 93.25 106 LEU A CA 1
ATOM 847 C C . LEU A 1 106 ? 0.200 -6.679 4.436 1.00 93.25 106 LEU A C 1
ATOM 849 O O . LEU A 1 106 ? -0.802 -7.000 3.801 1.00 93.25 106 LEU A O 1
ATOM 853 N N . PHE A 1 107 ? 1.066 -5.776 3.976 1.00 93.88 107 PHE A N 1
ATOM 854 C CA . PHE A 1 107 ? 0.890 -5.083 2.694 1.00 93.88 107 PHE A CA 1
ATOM 855 C C . PHE A 1 107 ? 0.837 -6.040 1.496 1.00 93.88 107 PHE A C 1
ATOM 857 O O . PHE A 1 107 ? 0.121 -5.797 0.520 1.00 93.88 107 PHE A O 1
ATOM 864 N N . GLU A 1 108 ? 1.584 -7.139 1.572 1.00 92.00 108 GLU A N 1
ATOM 865 C CA . GLU A 1 108 ? 1.709 -8.128 0.508 1.00 92.00 108 GLU A CA 1
ATOM 866 C C . GLU A 1 108 ? 0.562 -9.140 0.429 1.00 92.00 108 GLU A C 1
ATOM 868 O O . GLU A 1 108 ? 0.342 -9.705 -0.650 1.00 92.00 108 GLU A O 1
ATOM 873 N N . THR A 1 109 ? -0.094 -9.433 1.555 1.00 91.31 109 THR A N 1
ATOM 874 C CA . THR A 1 109 ? -0.974 -10.610 1.700 1.00 91.31 109 THR A CA 1
ATOM 875 C C . THR A 1 109 ? -2.368 -10.287 2.219 1.00 91.31 109 THR A C 1
ATOM 877 O O . THR A 1 109 ? -3.294 -11.063 1.985 1.00 91.31 109 THR A O 1
ATOM 880 N N . ALA A 1 110 ? -2.546 -9.143 2.879 1.00 93.06 110 ALA A N 1
ATOM 881 C CA . ALA A 1 110 ? -3.827 -8.730 3.422 1.00 93.06 110 ALA A CA 1
ATOM 882 C C . ALA A 1 110 ? -4.476 -7.628 2.581 1.00 93.06 110 ALA A C 1
ATOM 884 O O . ALA A 1 110 ? -3.813 -6.805 1.941 1.00 93.06 110 ALA A O 1
ATOM 885 N N . SER A 1 111 ? -5.804 -7.594 2.630 1.00 93.94 111 SER A N 1
ATOM 886 C CA . SER A 1 111 ? -6.589 -6.416 2.279 1.00 93.94 111 SER A CA 1
ATOM 887 C C . SER A 1 111 ? -6.839 -5.606 3.540 1.00 93.94 111 SER A C 1
ATOM 889 O O . SER A 1 111 ? -7.520 -6.068 4.456 1.00 93.94 111 SER A O 1
ATOM 891 N N . LEU A 1 112 ? -6.232 -4.424 3.598 1.00 94.56 112 LEU A N 1
ATOM 892 C CA . LEU A 1 112 ? -6.387 -3.481 4.697 1.00 94.56 112 LEU A CA 1
ATOM 893 C C . LEU A 1 112 ? -7.503 -2.496 4.363 1.00 94.56 112 LEU A C 1
ATOM 895 O O . LEU A 1 112 ? -7.493 -1.906 3.283 1.00 94.56 112 LEU A O 1
ATOM 899 N N . TYR A 1 113 ? -8.427 -2.292 5.296 1.00 93.69 113 TYR A N 1
ATOM 900 C CA . TYR A 1 113 ? -9.512 -1.324 5.171 1.00 93.69 113 TYR A CA 1
ATOM 901 C C . TYR A 1 113 ? -9.414 -0.312 6.297 1.00 93.69 113 TYR A C 1
ATOM 903 O O . TYR A 1 113 ? -9.415 -0.707 7.455 1.00 93.69 113 TYR A O 1
ATOM 911 N N . GLN A 1 114 ? -9.351 0.975 5.969 1.00 92.06 114 GLN A N 1
ATOM 912 C CA . GLN A 1 114 ? -9.287 2.054 6.952 1.00 92.06 114 GLN A CA 1
ATOM 913 C C . GLN A 1 114 ? -10.584 2.859 6.934 1.00 92.06 114 GLN A C 1
ATOM 915 O O . GLN A 1 114 ? -11.050 3.252 5.861 1.00 92.06 114 GLN A O 1
ATOM 920 N N . GLU A 1 115 ? -11.151 3.128 8.109 1.00 89.88 115 GLU A N 1
ATOM 921 C CA . GLU A 1 115 ? -12.283 4.046 8.226 1.00 89.88 115 GLU A CA 1
ATOM 922 C C . GLU A 1 115 ? -11.866 5.471 7.838 1.00 89.88 115 GLU A C 1
ATOM 924 O O . GLU A 1 115 ? -10.851 5.993 8.301 1.00 89.88 115 GLU A O 1
ATOM 929 N N . ILE A 1 116 ? -12.661 6.110 6.982 1.00 86.00 116 ILE A N 1
ATOM 930 C CA . ILE A 1 116 ? -12.514 7.529 6.648 1.00 86.00 116 ILE A CA 1
ATOM 931 C C . ILE A 1 116 ? -13.463 8.360 7.513 1.00 86.00 116 ILE A C 1
ATOM 933 O O . ILE A 1 116 ? -13.037 9.340 8.119 1.00 86.00 116 ILE A O 1
ATOM 937 N N . GLN A 1 117 ? -14.749 7.995 7.539 1.00 85.31 117 GLN A N 1
ATOM 938 C CA . GLN A 1 117 ? -15.783 8.715 8.279 1.00 85.31 117 GLN A CA 1
ATOM 939 C C . GLN A 1 117 ? -17.060 7.875 8.391 1.00 85.31 117 GLN A C 1
ATOM 941 O O . GLN A 1 117 ? -17.544 7.371 7.381 1.00 85.31 117 GLN A O 1
ATOM 946 N N . GLY A 1 118 ? -17.647 7.788 9.587 1.00 82.31 118 GLY A N 1
ATOM 947 C CA . GLY A 1 118 ? -19.017 7.300 9.778 1.00 82.31 118 GLY A CA 1
ATOM 948 C C . GLY A 1 118 ? -19.248 5.889 9.238 1.00 82.31 118 GLY A C 1
ATOM 949 O O . GLY A 1 118 ? -20.174 5.688 8.457 1.00 82.31 118 GLY A O 1
ATOM 950 N N . ALA A 1 119 ? -18.385 4.940 9.608 1.00 85.00 119 ALA A N 1
ATOM 951 C CA . ALA A 1 119 ? -18.400 3.559 9.124 1.00 85.00 119 ALA A CA 1
ATOM 952 C C . ALA A 1 119 ? -18.183 3.397 7.603 1.00 85.00 119 ALA A C 1
ATOM 954 O O . ALA A 1 119 ? -18.456 2.335 7.043 1.00 85.00 119 ALA A O 1
ATOM 955 N N . CYS A 1 120 ? -17.663 4.422 6.920 1.00 89.88 120 CYS A N 1
ATOM 956 C CA . CYS A 1 120 ? -17.197 4.302 5.541 1.00 89.88 120 CYS A CA 1
ATOM 957 C C . CYS A 1 120 ? -15.723 3.901 5.519 1.00 89.88 120 CYS A C 1
ATOM 959 O O . CYS A 1 120 ? -14.876 4.605 6.073 1.00 89.88 120 CYS A O 1
ATOM 961 N N . PHE A 1 121 ? -15.413 2.811 4.821 1.00 91.56 121 PHE A N 1
ATOM 962 C CA . PHE A 1 121 ? -14.067 2.250 4.745 1.00 91.56 121 PHE A CA 1
ATOM 963 C C . PHE A 1 121 ? -13.487 2.375 3.340 1.00 91.56 121 PHE A C 1
ATOM 965 O O . PHE A 1 121 ? -14.193 2.220 2.344 1.00 91.56 121 PHE A O 1
ATOM 972 N N . VAL A 1 122 ? -12.179 2.610 3.261 1.00 92.50 122 VAL A N 1
ATOM 973 C CA . VAL A 1 122 ? -11.415 2.529 2.015 1.00 92.50 122 VAL A CA 1
ATOM 974 C C . VAL A 1 122 ? -10.424 1.384 2.084 1.00 92.50 122 VAL A C 1
ATOM 976 O O . VAL A 1 122 ? -9.736 1.207 3.087 1.00 92.50 122 VAL A O 1
ATOM 979 N N . GLN A 1 123 ? -10.337 0.622 1.000 1.00 94.69 123 GLN A N 1
ATOM 980 C CA . GLN A 1 123 ? -9.325 -0.410 0.852 1.00 94.69 123 GLN A CA 1
ATOM 981 C C . GLN A 1 123 ? -7.978 0.228 0.490 1.00 94.69 123 GLN A C 1
ATOM 983 O O . GLN A 1 123 ? -7.888 1.001 -0.463 1.00 94.69 123 GLN A O 1
ATOM 988 N N . LEU A 1 124 ? -6.932 -0.103 1.241 1.00 94.56 124 LEU A N 1
ATOM 989 C CA . LEU A 1 124 ? -5.581 0.425 1.052 1.00 94.56 124 LEU A CA 1
ATOM 990 C C . LEU A 1 124 ? -4.654 -0.563 0.333 1.00 94.56 124 LEU A C 1
ATOM 992 O O . LEU A 1 124 ? -3.773 -0.146 -0.415 1.00 94.56 124 LEU A O 1
ATOM 996 N N . THR A 1 125 ? -4.840 -1.865 0.557 1.00 95.06 125 THR A N 1
ATOM 997 C CA . THR A 1 125 ? -3.966 -2.933 0.040 1.00 95.06 125 THR A CA 1
ATOM 998 C C . THR A 1 125 ? -4.771 -4.141 -0.422 1.00 95.06 125 THR A C 1
ATOM 1000 O O . THR A 1 125 ? -5.982 -4.226 -0.204 1.00 95.06 125 THR A O 1
ATOM 1003 N N . GLY A 1 126 ? -4.078 -5.106 -1.021 1.00 92.94 126 GLY A N 1
ATOM 1004 C CA . GLY A 1 126 ? -4.661 -6.368 -1.456 1.00 92.94 126 GLY A CA 1
ATOM 1005 C C . GLY A 1 126 ? -5.368 -6.248 -2.801 1.00 92.94 126 GLY A C 1
ATOM 1006 O O . GLY A 1 126 ? -5.271 -5.226 -3.487 1.00 92.94 126 GLY A O 1
ATOM 1007 N N . THR A 1 127 ? -6.040 -7.324 -3.203 1.00 91.75 127 THR A N 1
ATOM 1008 C CA . THR A 1 127 ? -6.773 -7.364 -4.469 1.00 91.75 127 THR A CA 1
ATOM 1009 C C . THR A 1 127 ? -7.977 -6.435 -4.407 1.00 91.75 127 THR A C 1
ATOM 1011 O O . THR A 1 127 ? -8.742 -6.533 -3.447 1.00 91.75 127 THR A O 1
ATOM 1014 N N . PRO A 1 128 ? -8.162 -5.530 -5.389 1.00 91.88 128 PRO A N 1
ATOM 1015 C CA . PRO A 1 128 ? -9.280 -4.599 -5.360 1.00 91.88 128 PRO A CA 1
ATOM 1016 C C . PRO A 1 128 ? -10.611 -5.334 -5.205 1.00 91.88 128 PRO A C 1
ATOM 1018 O O . PRO A 1 128 ? -10.877 -6.275 -5.949 1.00 91.88 128 PRO A O 1
ATOM 1021 N N . LEU A 1 129 ? -11.462 -4.886 -4.279 1.00 90.12 129 LEU A N 1
ATOM 1022 C CA . LEU A 1 129 ? -12.729 -5.562 -3.977 1.00 90.12 129 LEU A CA 1
ATOM 1023 C C . LEU A 1 129 ? -13.644 -5.702 -5.204 1.00 90.12 129 LEU A C 1
ATOM 1025 O O . LEU A 1 129 ? -14.359 -6.687 -5.326 1.00 90.12 129 LEU A O 1
ATOM 1029 N N . TYR A 1 130 ? -13.589 -4.763 -6.153 1.00 87.62 130 TYR A N 1
ATOM 1030 C CA . TYR A 1 130 ? -14.366 -4.849 -7.395 1.00 87.62 130 TYR A CA 1
ATOM 1031 C C . TYR A 1 130 ? -13.924 -5.992 -8.329 1.00 87.62 130 TYR A C 1
ATOM 1033 O O . TYR A 1 130 ? -14.643 -6.312 -9.271 1.00 87.62 130 TYR A O 1
ATOM 1041 N N . ASN A 1 131 ? -12.756 -6.594 -8.082 1.00 87.19 131 ASN A N 1
ATOM 1042 C CA . ASN A 1 131 ? -12.286 -7.800 -8.763 1.00 87.19 131 ASN A CA 1
ATOM 1043 C C . ASN A 1 131 ? -12.629 -9.083 -7.992 1.00 87.19 131 ASN A C 1
ATOM 1045 O O . ASN A 1 131 ? -12.361 -10.168 -8.504 1.00 87.19 131 ASN A O 1
ATOM 1049 N N . ALA A 1 132 ? -13.157 -8.985 -6.767 1.00 81.38 132 ALA A N 1
ATOM 1050 C CA . ALA A 1 132 ? -13.534 -10.157 -5.995 1.00 81.38 132 ALA A CA 1
ATOM 1051 C C . ALA A 1 132 ? -14.763 -10.818 -6.627 1.00 81.38 132 ALA A C 1
ATOM 1053 O O . ALA A 1 132 ? -15.750 -10.153 -6.953 1.00 81.38 132 ALA A O 1
ATOM 1054 N N . GLU A 1 133 ? -14.704 -12.136 -6.795 1.00 77.06 133 GLU A N 1
ATOM 1055 C CA . GLU A 1 133 ? -15.893 -12.903 -7.140 1.00 77.06 133 GLU A CA 1
ATOM 1056 C C . GLU A 1 133 ? -16.821 -12.937 -5.917 1.00 77.06 133 GLU A C 1
ATOM 1058 O O . GLU A 1 133 ? -16.338 -13.049 -4.783 1.00 77.06 133 GLU A O 1
ATOM 1063 N N . PRO A 1 134 ? -18.145 -12.791 -6.106 1.00 74.88 134 PRO A N 1
ATOM 1064 C CA . PRO A 1 134 ? -19.074 -12.980 -5.005 1.00 74.88 134 PRO A CA 1
ATOM 1065 C C . PRO A 1 134 ? -18.870 -14.390 -4.438 1.00 74.88 134 PRO A C 1
ATOM 1067 O O . PRO A 1 134 ? -18.626 -15.310 -5.222 1.00 74.88 134 PRO A O 1
ATOM 1070 N N . PRO A 1 135 ? -18.963 -14.574 -3.108 1.00 70.69 135 PRO A N 1
ATOM 1071 C CA . PRO A 1 135 ? -18.888 -15.904 -2.525 1.00 70.69 135 PRO A CA 1
ATOM 1072 C C . PRO A 1 135 ? -19.909 -16.781 -3.237 1.00 70.69 135 PRO A C 1
ATOM 1074 O O . PRO A 1 135 ? -21.057 -16.352 -3.407 1.00 70.69 135 PRO A O 1
ATOM 1077 N N . ASP A 1 136 ? -19.469 -17.958 -3.690 1.00 69.06 136 ASP A N 1
ATOM 1078 C CA . ASP A 1 136 ? -20.335 -18.936 -4.334 1.00 69.06 136 ASP A CA 1
ATOM 1079 C C . ASP A 1 136 ? -21.545 -19.136 -3.430 1.00 69.06 136 ASP A C 1
ATOM 1081 O O . ASP A 1 136 ? -21.480 -19.761 -2.373 1.00 69.06 136 ASP A O 1
ATOM 1085 N N . THR A 1 137 ? -22.661 -18.518 -3.808 1.00 58.66 137 THR A N 1
ATOM 1086 C CA . THR A 1 137 ? -23.919 -18.756 -3.127 1.00 58.66 137 THR A CA 1
ATOM 1087 C C . THR A 1 137 ? -24.259 -20.171 -3.544 1.00 58.66 137 THR A C 1
ATOM 1089 O O . THR A 1 137 ? -24.543 -20.394 -4.725 1.00 58.66 137 THR A O 1
ATOM 1092 N N . GLU A 1 138 ? -24.109 -21.126 -2.625 1.00 54.31 138 GLU A N 1
ATOM 1093 C CA . GLU A 1 138 ? -24.462 -22.531 -2.819 1.00 54.31 138 GLU A CA 1
ATOM 1094 C C . GLU A 1 138 ? -25.862 -22.59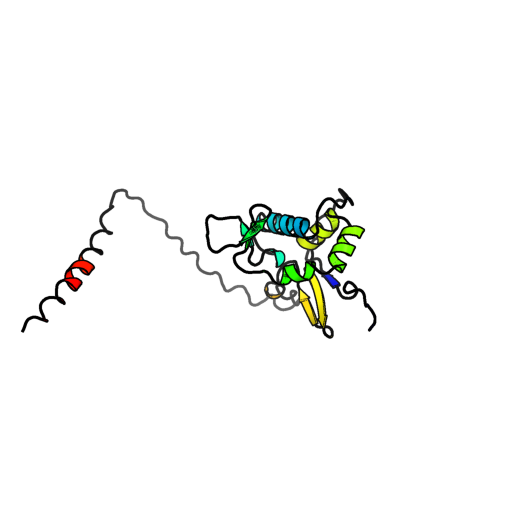3 -3.460 1.00 54.31 138 GLU A C 1
ATOM 1096 O O . GLU A 1 138 ? -26.877 -22.412 -2.792 1.00 54.31 138 GLU A O 1
ATOM 1101 N N . GLY A 1 139 ? -25.928 -22.711 -4.794 1.00 53.38 139 GLY A N 1
ATOM 1102 C CA . GLY A 1 139 ? -27.189 -22.546 -5.526 1.00 53.38 139 GLY A CA 1
ATOM 1103 C C . GLY A 1 139 ? -27.134 -22.058 -6.980 1.00 53.38 139 GLY A C 1
ATOM 1104 O O . GLY A 1 139 ? -28.127 -22.235 -7.680 1.00 53.38 139 GLY A O 1
ATOM 1105 N N . GLN A 1 140 ? -26.032 -21.499 -7.503 1.00 47.69 140 GLN A N 1
ATOM 1106 C CA . GLN A 1 140 ? -25.981 -21.036 -8.914 1.00 47.69 140 GLN A CA 1
ATOM 1107 C C . GLN A 1 140 ? -25.061 -21.840 -9.850 1.00 47.69 140 GLN A C 1
ATOM 1109 O O . GLN A 1 140 ? -24.611 -21.345 -10.884 1.00 47.69 140 GLN A O 1
ATOM 1114 N N . HIS A 1 141 ? -24.848 -23.124 -9.563 1.00 49.50 141 HIS A N 1
ATOM 1115 C CA . HIS A 1 141 ? -23.995 -24.002 -10.373 1.00 49.50 141 HIS A CA 1
ATOM 1116 C C . HIS A 1 141 ? -24.603 -24.490 -11.712 1.00 49.50 141 HIS A C 1
ATOM 1118 O O . HIS A 1 141 ? -24.083 -25.434 -12.302 1.00 49.50 141 HIS A O 1
ATOM 1124 N N . VAL A 1 142 ? -25.670 -23.865 -12.238 1.00 50.38 142 VAL A N 1
ATOM 1125 C CA . VAL A 1 142 ? -26.380 -24.370 -13.440 1.00 50.38 142 VAL A CA 1
ATOM 1126 C C . VAL A 1 142 ? -26.235 -23.495 -14.699 1.00 50.38 142 VAL A C 1
ATOM 1128 O O . VAL A 1 142 ? -26.509 -23.978 -15.791 1.00 50.38 142 VAL A O 1
ATOM 1131 N N . LEU A 1 143 ? -25.739 -22.251 -14.647 1.00 48.62 143 LEU A N 1
ATOM 1132 C CA . LEU A 1 143 ? -25.775 -21.371 -15.837 1.00 48.62 143 LEU A CA 1
ATOM 1133 C C . LEU A 1 143 ? -24.475 -20.607 -16.130 1.00 48.62 143 LEU A C 1
ATOM 1135 O O . LEU A 1 143 ? -24.506 -19.406 -16.379 1.00 48.62 143 LEU A O 1
ATOM 1139 N N . LYS A 1 144 ? -23.314 -21.278 -16.160 1.00 48.31 144 LYS A N 1
ATOM 1140 C CA . LYS A 1 144 ? -22.087 -20.685 -16.747 1.00 48.31 144 LYS A CA 1
ATOM 1141 C C . LYS A 1 144 ? -21.264 -21.616 -17.650 1.00 48.31 144 LYS A C 1
ATOM 1143 O O . LYS A 1 144 ? -20.124 -21.296 -17.973 1.00 48.31 144 LYS A O 1
ATOM 1148 N N . GLN A 1 145 ? -21.840 -22.699 -18.177 1.00 44.88 145 GLN A N 1
ATOM 1149 C CA . GLN A 1 145 ? -21.268 -23.373 -19.353 1.00 44.88 145 GLN A CA 1
ATOM 1150 C C . GLN A 1 145 ? -21.814 -22.726 -20.630 1.00 44.88 145 GLN A C 1
ATOM 1152 O O . GLN A 1 145 ? -22.825 -23.149 -21.177 1.00 44.88 145 GLN A O 1
ATOM 1157 N N . GLY A 1 146 ? -21.183 -21.644 -21.091 1.00 42.78 146 GLY A N 1
ATOM 1158 C CA . GLY A 1 146 ? -21.678 -20.975 -22.296 1.00 42.78 146 GLY A CA 1
ATOM 1159 C C . GLY A 1 146 ? -20.907 -19.765 -22.797 1.00 42.78 146 GLY A C 1
ATOM 1160 O O . GLY A 1 146 ? -21.497 -18.946 -23.488 1.00 42.78 146 GLY A O 1
ATOM 1161 N N . LYS A 1 147 ? -19.618 -19.599 -22.474 1.00 41.88 147 LYS A N 1
ATOM 1162 C CA . LYS A 1 147 ? -18.765 -18.593 -23.136 1.00 41.88 147 LYS A CA 1
ATOM 1163 C C . LYS A 1 147 ? -17.359 -19.132 -23.404 1.00 41.88 147 LYS A C 1
ATOM 1165 O O . LYS A 1 147 ? -16.364 -18.527 -23.027 1.00 41.88 147 LYS A O 1
ATOM 1170 N N . ASN A 1 148 ? -17.287 -20.250 -24.131 1.00 36.00 148 ASN A N 1
ATOM 1171 C CA . ASN A 1 148 ? -16.091 -20.602 -24.897 1.00 36.00 148 ASN A CA 1
ATOM 1172 C C . ASN A 1 148 ? -15.920 -19.568 -26.018 1.00 36.00 148 ASN A C 1
ATOM 1174 O O . ASN A 1 148 ? -16.495 -19.674 -27.104 1.00 36.00 148 ASN A O 1
ATOM 1178 N N . ARG A 1 149 ? -15.162 -18.510 -25.726 1.00 42.44 149 ARG A N 1
ATOM 1179 C CA . ARG A 1 149 ? -14.738 -17.522 -26.712 1.00 42.44 149 ARG A CA 1
ATOM 1180 C C . ARG A 1 149 ? -13.707 -18.197 -27.618 1.00 42.44 149 ARG A C 1
ATOM 1182 O O . ARG A 1 149 ? -12.560 -18.376 -27.234 1.00 42.44 149 ARG A O 1
ATOM 1189 N N . LYS A 1 150 ? -14.188 -18.609 -28.793 1.00 40.91 150 LYS A N 1
ATOM 1190 C CA . LYS A 1 150 ? -13.462 -19.138 -29.956 1.00 40.91 150 LYS A CA 1
ATOM 1191 C C . LYS A 1 150 ? -11.989 -18.692 -30.001 1.00 40.91 150 LYS A C 1
ATOM 1193 O O . LYS A 1 150 ? -11.697 -17.568 -30.405 1.00 40.91 150 LYS A O 1
ATOM 1198 N N . GLN A 1 151 ? -11.080 -19.603 -29.656 1.00 36.75 151 GLN A N 1
ATOM 1199 C CA . GLN A 1 151 ? -9.752 -19.649 -30.259 1.00 36.75 151 GLN A CA 1
ATOM 1200 C C . GLN A 1 151 ? -9.955 -20.051 -31.722 1.00 36.75 151 GLN A C 1
ATOM 1202 O O . GLN A 1 151 ? -10.305 -21.191 -32.019 1.00 36.75 151 GLN A O 1
ATOM 1207 N N . ILE A 1 152 ? -9.806 -19.097 -32.637 1.00 38.81 152 ILE A N 1
ATOM 1208 C CA . ILE A 1 152 ? -9.631 -19.414 -34.052 1.00 38.81 152 ILE A CA 1
ATOM 1209 C C . ILE A 1 152 ? -8.147 -19.722 -34.223 1.00 38.81 152 ILE A C 1
ATOM 1211 O O . ILE A 1 152 ? -7.314 -18.820 -34.283 1.00 38.81 152 ILE A O 1
ATOM 1215 N N . ASN A 1 153 ? -7.841 -21.016 -34.245 1.00 33.97 153 ASN A N 1
ATOM 1216 C CA . ASN A 1 153 ? -6.605 -21.542 -34.800 1.00 33.97 153 ASN A CA 1
ATOM 1217 C C . ASN A 1 153 ? -6.625 -21.287 -36.311 1.00 33.97 153 ASN A C 1
ATOM 1219 O O . ASN A 1 153 ? -7.477 -21.836 -37.003 1.00 33.97 153 ASN A O 1
ATOM 1223 N N . ASN A 1 154 ? -5.678 -20.496 -36.812 1.00 34.88 154 ASN A N 1
ATOM 1224 C CA . ASN A 1 154 ? -5.257 -20.566 -38.207 1.00 34.88 154 ASN A CA 1
ATOM 1225 C C . ASN A 1 154 ? -3.814 -21.068 -38.227 1.00 34.88 154 ASN A C 1
ATOM 1227 O O . ASN A 1 154 ? -2.879 -20.338 -37.901 1.00 34.88 154 ASN A O 1
ATOM 1231 N N . SER A 1 155 ? -3.657 -22.326 -38.613 1.00 35.00 155 SER A N 1
ATOM 1232 C CA . SER A 1 155 ? -2.404 -22.926 -39.056 1.00 35.00 155 SER A CA 1
ATOM 1233 C C . SER A 1 155 ? -2.631 -23.566 -40.429 1.00 35.00 155 SER A C 1
ATOM 1235 O O . SER A 1 155 ? -3.759 -23.939 -40.749 1.00 35.00 155 SER A O 1
ATOM 1237 N N . ILE A 1 156 ? -1.529 -23.704 -41.185 1.00 34.16 156 ILE A N 1
ATOM 1238 C CA . ILE A 1 156 ? -1.364 -24.149 -42.592 1.00 34.16 156 ILE A CA 1
ATOM 1239 C C . ILE A 1 156 ? -1.354 -22.941 -43.563 1.00 34.16 156 ILE A C 1
ATOM 1241 O O . ILE A 1 156 ? -2.338 -22.221 -43.642 1.00 34.16 156 ILE A O 1
ATOM 1245 N N . ALA A 1 157 ? -0.296 -22.585 -44.309 1.00 31.66 157 ALA A N 1
ATOM 1246 C CA . ALA A 1 157 ? 0.917 -23.267 -44.795 1.00 31.66 157 ALA A CA 1
ATOM 1247 C C . ALA A 1 157 ? 2.079 -22.241 -44.938 1.00 31.66 157 ALA A C 1
ATOM 1249 O O . ALA A 1 157 ? 1.835 -21.069 -45.196 1.00 31.66 157 ALA A O 1
ATOM 1250 N N . HIS A 1 158 ? 3.333 -22.563 -44.594 1.00 32.53 158 HIS A N 1
ATOM 1251 C CA . HIS A 1 158 ? 4.416 -22.926 -45.537 1.00 32.53 158 HIS A CA 1
ATOM 1252 C C . HIS A 1 158 ? 4.455 -22.144 -46.867 1.00 32.53 158 HIS A C 1
ATOM 1254 O O . HIS A 1 158 ? 3.630 -22.369 -47.744 1.00 32.53 158 HIS A O 1
ATOM 1260 N N . GLY A 1 159 ? 5.495 -21.322 -47.049 1.00 27.48 159 GLY A N 1
ATOM 1261 C CA . GLY A 1 159 ? 5.894 -20.767 -48.347 1.00 27.48 159 GLY A CA 1
ATOM 1262 C C . GLY A 1 159 ? 6.685 -19.472 -48.194 1.00 27.48 159 GLY A C 1
ATOM 1263 O O . GLY A 1 159 ? 6.204 -18.541 -47.565 1.00 27.48 159 GLY A O 1
ATOM 1264 N N . GLY A 1 160 ? 7.919 -19.432 -48.691 1.00 28.16 160 GLY A N 1
ATOM 1265 C CA . GLY A 1 160 ? 8.869 -18.355 -48.427 1.00 28.16 160 GLY A CA 1
ATOM 1266 C C . GLY A 1 160 ? 8.668 -17.061 -49.225 1.00 28.16 160 GLY A C 1
ATOM 1267 O O . GLY A 1 160 ? 7.758 -16.915 -50.037 1.00 28.16 160 GLY A O 1
ATOM 1268 N N . THR A 1 161 ? 9.676 -16.201 -49.055 1.00 31.12 161 THR A N 1
ATOM 1269 C CA . THR A 1 161 ? 10.100 -15.063 -49.898 1.00 31.12 161 THR A CA 1
ATOM 1270 C C . THR A 1 161 ? 9.352 -13.725 -49.784 1.00 31.12 161 THR A C 1
ATOM 1272 O O . THR A 1 161 ? 8.186 -13.600 -50.122 1.00 31.12 161 THR A O 1
ATOM 1275 N N . SER A 1 162 ? 10.135 -12.727 -49.345 1.00 38.69 162 SER A N 1
ATOM 1276 C CA . SER A 1 162 ? 10.233 -11.333 -49.812 1.00 38.69 162 SER A CA 1
ATOM 1277 C C . SER A 1 162 ? 8.957 -10.522 -50.053 1.00 38.69 162 SER A C 1
ATOM 1279 O O . SER A 1 162 ? 8.192 -10.838 -50.950 1.00 38.69 162 SER A O 1
ATOM 1281 N N . ASN A 1 163 ? 8.809 -9.385 -49.350 1.00 36.09 163 ASN A N 1
ATOM 1282 C CA . ASN A 1 163 ? 8.382 -8.119 -49.976 1.00 36.09 163 ASN A CA 1
ATOM 1283 C C . ASN A 1 163 ? 8.483 -6.916 -49.024 1.00 36.09 163 ASN A C 1
ATOM 1285 O O . ASN A 1 163 ? 7.545 -6.514 -48.333 1.00 36.09 163 ASN A O 1
ATOM 1289 N N . SER A 1 164 ? 9.654 -6.292 -49.057 1.00 46.41 164 SER A N 1
ATOM 1290 C CA . SER A 1 164 ? 9.943 -4.949 -48.571 1.00 46.41 164 SER A CA 1
ATOM 1291 C C . SER A 1 164 ? 9.546 -3.891 -49.611 1.00 46.41 164 SER A C 1
ATOM 1293 O O . SER A 1 164 ? 10.409 -3.156 -50.060 1.00 46.41 164 SER A O 1
ATOM 1295 N N . GLU A 1 165 ? 8.278 -3.796 -50.029 1.00 44.91 165 GLU A N 1
ATOM 1296 C CA . GLU A 1 165 ? 7.899 -2.847 -51.107 1.00 44.91 165 GLU A CA 1
ATOM 1297 C C . GLU A 1 165 ? 6.546 -2.127 -50.929 1.00 44.91 165 GLU A C 1
ATOM 1299 O O . GLU A 1 165 ? 6.183 -1.268 -51.726 1.00 44.91 165 GLU A O 1
ATOM 1304 N N . HIS A 1 166 ? 5.813 -2.351 -49.832 1.00 45.44 166 HIS A N 1
ATOM 1305 C CA . HIS A 1 166 ? 4.463 -1.778 -49.651 1.00 45.44 166 HIS A CA 1
ATOM 1306 C C . HIS A 1 166 ? 4.355 -0.560 -48.711 1.00 45.44 166 HIS A C 1
ATOM 1308 O O . HIS A 1 166 ? 3.254 -0.143 -48.348 1.00 45.44 166 HIS A O 1
ATOM 1314 N N . LYS A 1 167 ? 5.481 0.060 -48.325 1.00 42.44 167 LYS A N 1
ATOM 1315 C CA . LYS A 1 167 ? 5.490 1.312 -47.531 1.00 42.44 167 LYS A CA 1
ATOM 1316 C C . LYS A 1 167 ? 5.890 2.574 -48.309 1.00 42.44 167 LYS A C 1
ATOM 1318 O O . LYS A 1 167 ? 5.709 3.667 -47.775 1.00 42.44 167 LYS A O 1
ATOM 1323 N N . GLN A 1 168 ? 6.331 2.459 -49.565 1.00 46.75 168 GLN A N 1
ATOM 1324 C CA . GLN A 1 168 ? 6.750 3.616 -50.369 1.00 46.75 168 GLN A CA 1
ATOM 1325 C C . GLN A 1 168 ? 5.570 4.303 -51.095 1.00 46.75 168 GLN A C 1
ATOM 1327 O O . GLN A 1 168 ? 5.503 5.527 -51.140 1.00 46.75 168 GLN A O 1
ATOM 1332 N N . GLN A 1 169 ? 4.547 3.558 -51.534 1.00 46.88 169 GLN A N 1
ATOM 1333 C CA . GLN A 1 169 ? 3.421 4.109 -52.317 1.00 46.88 169 GLN A CA 1
ATOM 1334 C C . GLN A 1 169 ? 2.448 5.022 -51.544 1.00 46.88 169 GLN A C 1
ATOM 1336 O O . GLN A 1 169 ? 1.691 5.784 -52.146 1.00 46.88 169 GLN A O 1
ATOM 1341 N N . LYS A 1 170 ? 2.465 5.002 -50.204 1.00 44.34 170 LYS A N 1
ATOM 1342 C CA . LYS A 1 170 ? 1.557 5.822 -49.377 1.00 44.34 170 LYS A CA 1
ATOM 1343 C C . LYS A 1 170 ? 2.139 7.190 -48.985 1.00 44.34 170 LYS A C 1
ATOM 1345 O O . LYS A 1 170 ? 1.440 7.990 -48.362 1.00 44.34 170 LYS A O 1
ATOM 1350 N N . ARG A 1 171 ? 3.405 7.472 -49.330 1.00 48.56 171 ARG A N 1
ATOM 1351 C CA . ARG A 1 171 ? 4.047 8.785 -49.115 1.00 48.56 171 ARG A CA 1
ATOM 1352 C C . ARG A 1 171 ? 3.960 9.702 -50.340 1.00 48.56 171 ARG A C 1
ATOM 1354 O O . ARG A 1 171 ? 3.780 10.905 -50.153 1.00 48.56 171 ARG A O 1
ATOM 1361 N N . ASP A 1 172 ? 3.939 9.154 -51.552 1.00 48.62 172 ASP A N 1
ATOM 1362 C CA . ASP A 1 172 ? 3.944 9.965 -52.781 1.00 48.62 172 ASP A CA 1
ATOM 1363 C C . ASP A 1 172 ? 2.571 10.556 -53.146 1.00 48.62 172 ASP A C 1
ATOM 1365 O O . ASP A 1 172 ? 2.483 11.632 -53.737 1.00 48.62 172 ASP A O 1
ATOM 1369 N N . SER A 1 173 ? 1.479 9.962 -52.660 1.00 48.78 173 SER A N 1
ATOM 1370 C CA . SER A 1 173 ? 0.119 10.503 -52.820 1.00 48.78 173 SER A CA 1
ATOM 1371 C C . SER A 1 173 ? -0.168 11.739 -51.948 1.00 48.78 173 SER A C 1
ATOM 1373 O O . SER A 1 173 ? -1.086 12.502 -52.240 1.00 48.78 173 SER A O 1
ATOM 1375 N N . ARG A 1 174 ? 0.640 12.014 -50.909 1.00 50.16 174 ARG A N 1
ATOM 1376 C CA . ARG A 1 174 ? 0.505 13.227 -50.071 1.00 50.16 174 ARG A CA 1
ATOM 1377 C C . ARG A 1 174 ? 1.313 14.427 -50.570 1.00 50.16 174 ARG A C 1
ATOM 1379 O O . ARG A 1 174 ? 1.035 15.549 -50.145 1.00 50.16 174 ARG A O 1
ATOM 1386 N N . LEU A 1 175 ? 2.285 14.214 -51.458 1.00 49.28 175 LEU A N 1
ATOM 1387 C CA . LEU A 1 175 ? 3.116 15.284 -52.024 1.00 49.28 175 LEU A CA 1
ATOM 1388 C C . LEU A 1 175 ? 2.525 15.882 -53.311 1.00 49.28 175 LEU A C 1
ATOM 1390 O O . LEU A 1 175 ? 2.775 17.053 -53.587 1.00 49.28 175 LEU A O 1
ATOM 1394 N N . GLN A 1 176 ? 1.663 15.158 -54.036 1.00 51.41 176 GLN A N 1
ATOM 1395 C CA . GLN A 1 176 ? 0.958 15.711 -55.204 1.00 51.41 176 GLN A CA 1
ATOM 1396 C C . GLN A 1 176 ? -0.287 16.547 -54.846 1.00 51.41 176 GLN A C 1
ATOM 1398 O O . GLN A 1 176 ? -0.538 17.554 -55.503 1.00 51.41 176 GLN A O 1
ATOM 1403 N N . SER A 1 177 ? -0.994 16.265 -53.742 1.00 46.88 177 SER A N 1
ATOM 1404 C CA . SER A 1 177 ? -2.115 17.122 -53.294 1.00 46.88 177 SER A CA 1
ATOM 1405 C C . SER A 1 177 ? -1.695 18.489 -52.739 1.00 46.88 177 SER A C 1
ATOM 1407 O O . SER A 1 177 ? -2.539 19.369 -52.621 1.00 46.88 177 SER A O 1
ATOM 1409 N N . LYS A 1 178 ? -0.413 18.711 -52.411 1.00 50.12 178 LYS A N 1
ATOM 1410 C CA . LYS A 1 178 ? 0.081 20.020 -51.933 1.00 50.12 178 LYS A CA 1
ATOM 1411 C C . LYS A 1 178 ? 0.633 20.924 -53.038 1.00 50.12 178 LYS A C 1
ATOM 1413 O O . LYS A 1 178 ? 0.962 22.073 -52.754 1.00 50.12 178 LYS A O 1
ATOM 1418 N N . LYS A 1 179 ? 0.729 20.435 -54.280 1.00 48.44 179 LYS A N 1
ATOM 1419 C CA . LYS A 1 179 ? 1.230 21.217 -55.421 1.00 48.44 179 LYS A CA 1
ATOM 1420 C C . LYS A 1 179 ? 0.119 21.842 -56.276 1.00 48.44 179 LYS A C 1
ATOM 1422 O O . LYS A 1 179 ? 0.418 22.710 -57.075 1.00 48.44 179 LYS A O 1
ATOM 1427 N N . ILE A 1 180 ? -1.146 21.469 -56.061 1.00 50.53 180 ILE A N 1
ATOM 1428 C CA . ILE A 1 180 ? -2.299 21.996 -56.821 1.00 50.53 180 ILE A CA 1
ATOM 1429 C C . ILE A 1 180 ? -2.941 23.225 -56.137 1.00 50.53 180 ILE A C 1
ATOM 1431 O O . ILE A 1 180 ? -3.708 23.951 -56.751 1.00 50.53 180 ILE A O 1
ATOM 1435 N N . THR A 1 181 ? -2.584 23.541 -54.887 1.00 48.88 181 THR A N 1
ATOM 1436 C CA . THR A 1 181 ? -3.172 24.677 -54.137 1.00 48.88 181 THR A CA 1
ATOM 1437 C C . THR A 1 181 ? -2.294 25.939 -54.114 1.00 48.88 181 THR A C 1
ATOM 1439 O O . THR A 1 181 ? -2.562 26.846 -53.333 1.00 48.88 181 THR A O 1
ATOM 1442 N N . ARG A 1 182 ? -1.221 26.020 -54.919 1.00 49.00 182 ARG A N 1
ATOM 1443 C CA . ARG A 1 182 ? -0.341 27.210 -54.965 1.00 49.00 182 ARG A CA 1
ATOM 1444 C C . ARG A 1 182 ? -0.425 28.051 -56.241 1.00 49.00 182 ARG A C 1
ATOM 1446 O O . ARG A 1 182 ? 0.030 29.185 -56.192 1.00 49.00 182 ARG A O 1
ATOM 1453 N N . ASP A 1 183 ? -1.110 27.586 -57.284 1.00 50.31 183 ASP A N 1
ATOM 1454 C CA . ASP A 1 183 ? -1.218 28.309 -58.565 1.00 50.31 183 ASP A CA 1
ATOM 1455 C C . ASP A 1 183 ? -2.615 28.921 -58.808 1.00 50.31 183 ASP A C 1
ATOM 1457 O O . ASP A 1 183 ? -3.051 29.064 -59.944 1.00 50.31 183 ASP A O 1
ATOM 1461 N N . ALA A 1 184 ? -3.333 29.294 -57.741 1.00 51.38 184 ALA A N 1
ATOM 1462 C CA . ALA A 1 184 ? -4.639 29.969 -57.829 1.00 51.38 184 ALA A CA 1
ATOM 1463 C C . ALA A 1 184 ? -4.666 31.378 -57.196 1.00 51.38 184 ALA A C 1
ATOM 1465 O O . ALA A 1 184 ? -5.741 31.926 -56.994 1.00 51.38 184 ALA A O 1
ATOM 1466 N N . ASN A 1 185 ? -3.504 31.968 -56.884 1.00 49.00 185 ASN A N 1
ATOM 1467 C CA . ASN A 1 185 ? -3.388 33.316 -56.300 1.00 49.00 185 ASN A CA 1
ATOM 1468 C C . ASN A 1 185 ? -2.385 34.193 -57.069 1.00 49.00 185 ASN A C 1
ATOM 1470 O O . ASN A 1 185 ? -1.493 34.795 -56.477 1.00 49.00 185 ASN A O 1
ATOM 1474 N N . LEU A 1 186 ? -2.512 34.242 -58.392 1.00 50.38 186 LEU A N 1
ATOM 1475 C CA . LEU A 1 186 ? -1.852 35.239 -59.238 1.00 50.38 186 LEU A CA 1
ATOM 1476 C C . LEU A 1 186 ? -2.785 35.587 -60.404 1.00 50.38 186 LEU A C 1
ATOM 1478 O O . LEU A 1 186 ? -2.537 35.162 -61.522 1.00 50.38 186 LEU A O 1
ATOM 1482 N N . TYR A 1 187 ? -3.872 36.301 -60.103 1.00 48.28 187 TYR A N 1
ATOM 1483 C CA . TYR A 1 187 ? -4.527 37.303 -60.955 1.00 48.28 187 TYR A CA 1
ATOM 1484 C C . TYR A 1 187 ? -5.348 38.233 -60.062 1.00 48.28 187 TYR A C 1
ATOM 1486 O O . TYR A 1 187 ? -6.065 37.704 -59.182 1.00 48.28 187 TYR A O 1
#

Organism: Dreissena polymorpha (NCBI:txid45954)

Radius of gyration: 27.24 Å; chains: 1; bounding box: 43×62×83 Å

Sequence (187 aa):
MSDLPLLTWVFVCFHGNIPAFTWTSLSQGRSLHDLLMATVEKLLRRNPPGGNLLTTGYYFLSSNPNTVYCGNNLESKYPNSLVNRFHFSQWQQLLDRVGDSVLAYLFETASLYQEIQGACFVQLTGTPLYNAEPPDTEGQHVLKQGKNRKQINNSIAHGGTSNSEHKQQKRDSRLQSKKITRDANLY

InterPro domains:
  IPR003545 Telomerase reverse transcriptase [PTHR12066] (6-176)

pLDDT: mean 73.19, std 20.41, range [27.48, 95.06]